Protein AF-A0A5K1JW27-F1 (afdb_monomer_lite)

Structure (mmCIF, N/CA/C/O backbone):
data_AF-A0A5K1JW27-F1
#
_entry.id   AF-A0A5K1JW27-F1
#
loop_
_atom_site.group_PDB
_atom_site.id
_atom_site.type_symbol
_atom_site.label_atom_id
_atom_site.label_alt_id
_atom_site.label_comp_id
_atom_site.label_asym_id
_atom_site.label_entity_id
_atom_site.label_seq_id
_atom_site.pdbx_PDB_ins_code
_atom_site.Cartn_x
_atom_site.Cartn_y
_atom_site.Cartn_z
_atom_site.occupancy
_atom_site.B_iso_or_equiv
_atom_site.auth_seq_id
_atom_site.auth_comp_id
_atom_site.auth_asym_id
_atom_site.auth_atom_id
_atom_site.pdbx_PDB_model_num
ATOM 1 N N . MET A 1 1 ? 39.610 43.752 53.805 1.00 40.59 1 MET A N 1
ATOM 2 C CA . MET A 1 1 ? 38.215 43.383 53.485 1.00 40.59 1 MET A CA 1
ATOM 3 C C . MET A 1 1 ? 38.135 43.158 51.979 1.00 40.59 1 MET A C 1
ATOM 5 O O . MET A 1 1 ? 38.134 44.132 51.241 1.00 40.59 1 MET A O 1
ATOM 9 N N . GLN A 1 2 ? 38.205 41.907 51.513 1.00 40.25 2 GLN A N 1
ATOM 10 C CA . GLN A 1 2 ? 38.075 41.571 50.088 1.00 40.25 2 GLN A CA 1
ATOM 11 C C . GLN A 1 2 ? 36.759 40.822 49.860 1.00 40.25 2 GLN A C 1
ATOM 13 O O . GLN A 1 2 ? 36.481 39.833 50.532 1.00 40.25 2 GLN A O 1
ATOM 18 N N . PHE A 1 3 ? 35.945 41.346 48.942 1.00 43.31 3 PHE A N 1
ATOM 19 C CA . PHE A 1 3 ? 34.655 40.792 48.546 1.00 43.31 3 PHE A CA 1
ATOM 20 C C . PHE A 1 3 ? 34.856 39.618 47.580 1.00 43.31 3 PHE A C 1
ATOM 22 O O . PHE A 1 3 ? 35.353 39.793 46.468 1.00 43.31 3 PHE A O 1
ATOM 29 N N . SER A 1 4 ? 34.447 38.429 48.023 1.00 42.16 4 SER A N 1
ATOM 30 C CA . SER A 1 4 ? 34.409 37.197 47.235 1.00 42.16 4 SER A CA 1
ATOM 31 C C . SER A 1 4 ? 33.214 37.223 46.274 1.00 42.16 4 SER A C 1
ATOM 33 O O . SER A 1 4 ? 32.068 37.343 46.709 1.00 42.16 4 SER A O 1
ATOM 35 N N . LYS A 1 5 ? 33.475 37.134 44.965 1.00 50.31 5 LYS A N 1
ATOM 36 C CA . LYS A 1 5 ? 32.454 36.942 43.925 1.00 50.31 5 LYS A CA 1
ATOM 37 C C . LYS A 1 5 ? 32.298 35.443 43.665 1.00 50.31 5 LYS A C 1
ATOM 39 O O . LYS A 1 5 ? 33.171 34.827 43.062 1.00 50.31 5 LYS A O 1
ATOM 44 N N . LEU A 1 6 ? 31.181 34.875 44.115 1.00 48.88 6 LEU A N 1
ATOM 45 C CA . LEU A 1 6 ? 30.728 33.534 43.746 1.00 48.88 6 LEU A CA 1
ATOM 46 C C . LEU A 1 6 ? 30.218 33.544 42.298 1.00 48.88 6 LEU A C 1
ATOM 48 O O . LEU A 1 6 ? 29.236 34.216 41.990 1.00 48.88 6 LEU A O 1
ATOM 52 N N . PHE A 1 7 ? 30.875 32.786 41.421 1.00 50.09 7 PHE A N 1
ATOM 53 C CA . PHE A 1 7 ? 30.327 32.379 40.129 1.00 50.09 7 PHE A CA 1
ATOM 54 C C . PHE A 1 7 ? 29.594 31.047 40.313 1.00 50.09 7 PHE A C 1
ATOM 56 O O . PHE A 1 7 ? 30.214 30.019 40.580 1.00 50.09 7 PHE A O 1
ATOM 63 N N . THR A 1 8 ? 28.271 31.063 40.179 1.00 51.41 8 THR A N 1
ATOM 64 C CA . THR A 1 8 ? 27.443 29.854 40.131 1.00 51.41 8 THR A CA 1
ATOM 65 C C . THR A 1 8 ? 27.458 29.301 38.707 1.00 51.41 8 THR A C 1
ATOM 67 O O . THR A 1 8 ? 26.934 29.930 37.790 1.00 51.41 8 THR A O 1
ATOM 70 N N . ALA A 1 9 ? 28.064 28.129 38.512 1.00 49.12 9 ALA A N 1
ATOM 71 C CA . ALA A 1 9 ? 27.982 27.378 37.264 1.00 49.12 9 ALA A CA 1
ATOM 72 C C . ALA A 1 9 ? 26.666 26.582 37.221 1.00 49.12 9 ALA A C 1
ATOM 74 O O . ALA A 1 9 ? 26.393 25.774 38.108 1.00 49.12 9 ALA A O 1
ATOM 75 N N . ILE A 1 10 ? 25.852 26.815 36.190 1.00 47.53 10 ILE A N 1
ATOM 76 C CA . ILE A 1 10 ? 24.658 26.019 35.887 1.00 47.53 10 ILE A CA 1
ATOM 77 C C . ILE A 1 10 ? 25.120 24.783 35.110 1.00 47.53 10 ILE A C 1
ATOM 79 O O . ILE A 1 10 ? 25.584 24.896 33.977 1.00 47.53 10 ILE A O 1
ATOM 83 N N . VAL A 1 11 ? 25.005 23.603 35.718 1.00 50.94 11 VAL A N 1
ATOM 84 C CA . VAL A 1 11 ? 25.184 22.322 35.024 1.00 50.94 11 VAL A CA 1
ATOM 85 C C . VAL A 1 11 ? 23.898 22.023 34.255 1.00 50.94 11 VAL A C 1
ATOM 87 O O . VAL A 1 11 ? 22.849 21.797 34.854 1.00 50.94 11 VAL A O 1
ATOM 90 N N . ALA A 1 12 ? 23.970 22.041 32.924 1.00 51.00 12 ALA A N 1
ATOM 91 C CA . ALA A 1 12 ? 22.894 21.570 32.063 1.00 51.00 12 ALA A CA 1
ATOM 92 C C . ALA A 1 12 ? 22.864 20.033 32.088 1.00 51.00 12 ALA A C 1
ATOM 94 O O . ALA A 1 12 ? 23.798 19.381 31.625 1.00 51.00 12 ALA A O 1
ATOM 95 N N . ALA A 1 13 ? 21.797 19.453 32.639 1.00 48.56 13 ALA A N 1
ATOM 96 C CA . ALA A 1 13 ? 21.526 18.025 32.540 1.00 48.56 13 ALA A CA 1
ATOM 97 C C . ALA A 1 13 ? 20.884 17.728 31.176 1.00 48.56 13 ALA A C 1
ATOM 99 O O . ALA A 1 13 ? 19.729 18.072 30.929 1.00 48.56 13 ALA A O 1
ATOM 100 N N . SER A 1 14 ? 21.637 17.105 30.275 1.00 54.88 14 SER A N 1
ATOM 101 C CA . SER A 1 14 ? 21.120 16.525 29.038 1.00 54.88 14 SER A CA 1
ATOM 102 C C . SER A 1 14 ? 20.433 15.195 29.354 1.00 54.88 14 SER A C 1
ATOM 104 O O . SER A 1 14 ? 21.081 14.206 29.685 1.00 54.88 14 SER A O 1
ATOM 106 N N . ALA A 1 15 ? 19.103 15.168 29.259 1.00 50.69 15 ALA A N 1
ATOM 107 C CA . ALA A 1 15 ? 18.330 13.935 29.323 1.00 50.69 15 ALA A CA 1
ATOM 108 C C . ALA A 1 15 ? 18.397 13.219 27.965 1.00 50.69 15 ALA A C 1
ATOM 110 O O . ALA A 1 15 ? 17.754 13.624 26.996 1.00 50.69 15 ALA A O 1
ATOM 111 N N . THR A 1 16 ? 19.187 12.153 27.885 1.00 52.38 16 THR A N 1
ATOM 112 C CA . THR A 1 16 ? 19.141 11.184 26.788 1.00 52.38 16 THR A CA 1
ATOM 113 C C . THR A 1 16 ? 17.876 10.340 26.937 1.00 52.38 16 THR A C 1
ATOM 115 O O . THR A 1 16 ? 17.791 9.478 27.808 1.00 52.38 16 THR A O 1
ATOM 118 N N . PHE A 1 17 ? 16.879 10.570 26.083 1.00 48.66 17 PHE A N 1
ATOM 119 C CA . PHE A 1 17 ? 15.766 9.637 25.924 1.00 48.66 17 PHE A CA 1
ATOM 120 C C . PHE A 1 17 ? 16.238 8.455 25.073 1.00 48.66 17 PHE A C 1
ATOM 122 O O . PHE A 1 17 ? 16.333 8.550 23.851 1.00 48.66 17 PHE A O 1
ATOM 129 N N . ALA A 1 18 ? 16.551 7.336 25.725 1.00 45.31 18 ALA A N 1
ATOM 130 C CA . ALA A 1 18 ? 16.657 6.052 25.050 1.00 45.31 18 ALA A CA 1
ATOM 131 C C . ALA A 1 18 ? 15.244 5.620 24.628 1.00 45.31 18 ALA A C 1
ATOM 133 O O . ALA A 1 18 ? 14.409 5.296 25.472 1.00 45.31 18 ALA A O 1
ATOM 134 N N . MET A 1 19 ? 14.954 5.646 23.326 1.00 47.41 19 MET A N 1
ATOM 135 C CA . MET A 1 19 ? 13.762 4.989 22.797 1.00 47.41 19 MET A CA 1
ATOM 136 C C . MET A 1 19 ? 14.001 3.480 22.841 1.00 47.41 19 MET A C 1
ATOM 138 O O . MET A 1 19 ? 14.781 2.946 22.056 1.00 47.41 19 MET A O 1
ATOM 142 N N . ALA A 1 20 ? 13.355 2.799 23.785 1.00 44.56 20 ALA A N 1
ATOM 143 C CA . ALA A 1 20 ? 13.246 1.350 23.754 1.00 44.56 20 ALA A CA 1
ATOM 144 C C . ALA A 1 20 ? 12.399 0.963 22.533 1.00 44.56 20 ALA A C 1
ATOM 146 O O . ALA A 1 20 ? 11.227 1.334 22.439 1.00 44.56 20 ALA A O 1
ATOM 147 N N . ALA A 1 21 ? 13.004 0.250 21.584 1.00 50.50 21 ALA A N 1
ATOM 148 C CA . ALA A 1 21 ? 12.264 -0.436 20.537 1.00 50.50 21 ALA A CA 1
ATOM 149 C C . ALA A 1 21 ? 11.302 -1.445 21.197 1.00 50.50 21 ALA A C 1
ATOM 151 O O . ALA A 1 21 ? 11.714 -2.130 22.137 1.00 50.50 21 ALA A O 1
ATOM 152 N N . PRO A 1 22 ? 10.033 -1.542 20.762 1.00 47.22 22 PRO A N 1
ATOM 153 C CA . PRO A 1 22 ? 9.144 -2.581 21.261 1.00 47.22 22 PRO A CA 1
ATOM 154 C C . PRO A 1 22 ? 9.718 -3.952 20.890 1.00 47.22 22 PRO A C 1
ATOM 156 O O . PRO A 1 22 ? 10.029 -4.209 19.728 1.00 47.22 22 PRO A O 1
ATOM 159 N N 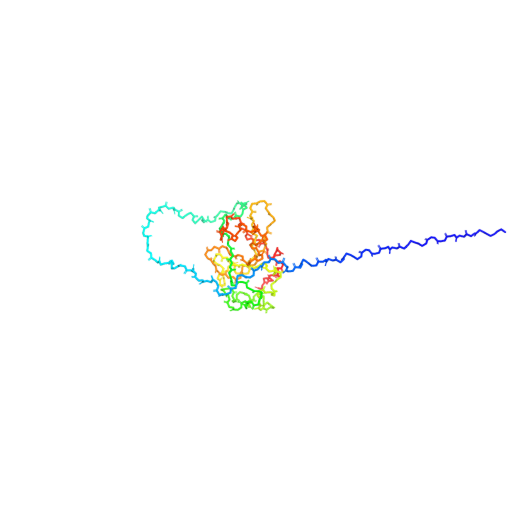. THR A 1 23 ? 9.886 -4.804 21.898 1.00 42.72 23 THR A N 1
ATOM 160 C CA . THR A 1 23 ? 10.353 -6.182 21.759 1.00 42.72 23 THR A CA 1
ATOM 161 C C . THR A 1 23 ? 9.333 -7.022 20.987 1.00 42.72 23 THR A C 1
ATOM 163 O O . THR A 1 23 ? 8.121 -6.867 21.146 1.00 42.72 23 THR A O 1
ATOM 166 N N . GLU A 1 24 ? 9.840 -7.900 20.121 1.00 51.00 24 GLU A N 1
ATOM 167 C CA . GLU A 1 24 ? 9.098 -8.793 19.221 1.00 51.00 24 GLU A CA 1
ATOM 168 C C . GLU A 1 24 ? 8.446 -9.994 19.935 1.00 51.00 24 GLU A C 1
ATOM 170 O O . GLU A 1 24 ? 8.465 -11.112 19.426 1.00 51.00 24 GLU A O 1
ATOM 175 N N . ASP A 1 25 ? 7.834 -9.798 21.100 1.00 42.91 25 ASP A N 1
ATOM 176 C CA . ASP A 1 25 ? 7.253 -10.905 21.862 1.00 42.91 25 ASP A CA 1
ATOM 177 C C . ASP A 1 25 ? 5.723 -10.894 21.759 1.00 42.91 25 ASP A C 1
ATOM 179 O O . ASP A 1 25 ? 5.045 -10.062 22.363 1.00 42.91 25 ASP A O 1
ATOM 183 N N . GLY A 1 26 ? 5.158 -11.845 21.001 1.00 38.06 26 GLY A N 1
ATOM 184 C CA . GLY A 1 26 ? 3.760 -12.251 21.204 1.00 38.06 26 GLY A CA 1
ATOM 185 C C . GLY A 1 26 ? 2.859 -12.433 19.982 1.00 38.06 26 GLY A C 1
ATOM 186 O O . GLY A 1 26 ? 1.639 -12.410 20.140 1.00 38.06 26 GLY A O 1
ATOM 187 N N . TYR A 1 27 ? 3.392 -12.647 18.779 1.00 42.16 27 TYR A N 1
ATOM 188 C CA . TYR A 1 27 ? 2.593 -13.250 17.706 1.00 42.16 27 TYR A CA 1
ATOM 189 C C . TYR A 1 27 ? 3.183 -14.599 17.328 1.00 42.16 27 TYR A C 1
ATOM 191 O O . TYR A 1 27 ? 3.991 -14.681 16.404 1.00 42.16 27 TYR A O 1
ATOM 199 N N . ASP A 1 28 ? 2.734 -15.641 18.032 1.00 41.28 28 ASP A N 1
ATOM 200 C CA . ASP A 1 28 ? 2.998 -17.028 17.665 1.00 41.28 28 ASP A CA 1
ATOM 201 C C . ASP A 1 28 ? 2.739 -17.234 16.170 1.00 41.28 28 ASP A C 1
ATOM 203 O O . ASP A 1 28 ? 1.693 -16.877 15.609 1.00 41.28 28 ASP A O 1
ATOM 207 N N . GLN A 1 29 ? 3.762 -17.765 15.515 1.00 49.97 29 GLN A N 1
ATOM 208 C CA . GLN A 1 29 ? 3.726 -18.185 14.129 1.00 49.97 29 GLN A CA 1
ATOM 209 C C . GLN A 1 29 ? 2.769 -19.381 14.038 1.00 49.97 29 GLN A C 1
ATOM 211 O O . GLN A 1 29 ? 2.994 -20.368 14.736 1.00 49.97 29 GLN A O 1
ATOM 216 N N . PRO A 1 30 ? 1.733 -19.381 13.180 1.00 38.72 30 PRO A N 1
ATOM 217 C CA . PRO A 1 30 ? 1.130 -20.648 12.809 1.00 38.72 30 PRO A CA 1
ATOM 218 C C . PRO A 1 30 ? 2.194 -21.448 12.054 1.00 38.72 30 PRO A C 1
ATOM 220 O O . PRO A 1 30 ? 2.656 -21.058 10.977 1.00 38.72 30 PRO A O 1
ATOM 223 N N . ASN A 1 31 ? 2.630 -22.534 12.686 1.00 37.19 31 ASN A N 1
ATOM 224 C CA . ASN A 1 31 ? 3.572 -23.483 12.130 1.00 37.19 31 ASN A CA 1
ATOM 225 C C . ASN A 1 31 ? 3.016 -24.017 10.802 1.00 37.19 31 ASN A C 1
ATOM 227 O O . ASN A 1 31 ? 1.821 -24.294 10.669 1.00 37.19 31 ASN A O 1
ATOM 231 N N . LYS A 1 32 ? 3.891 -24.169 9.806 1.00 46.09 32 LYS A N 1
ATOM 232 C CA . LYS A 1 32 ? 3.558 -24.541 8.419 1.00 46.09 32 LYS A CA 1
ATOM 233 C C . LYS A 1 32 ? 2.969 -25.960 8.282 1.00 46.09 32 LYS A C 1
ATOM 235 O O . LYS A 1 32 ? 2.716 -26.402 7.167 1.00 46.09 32 LYS A O 1
ATOM 240 N N . SER A 1 33 ? 2.756 -26.666 9.392 1.00 42.72 33 SER A N 1
ATOM 241 C CA . SER A 1 33 ? 2.274 -28.046 9.470 1.00 42.72 33 SER A CA 1
ATOM 242 C C . SER A 1 33 ? 0.815 -28.204 9.919 1.00 42.72 33 SER A C 1
ATOM 244 O O . SER A 1 33 ? 0.300 -29.312 9.824 1.00 42.72 33 SER A O 1
ATOM 246 N N . ASP A 1 34 ? 0.118 -27.136 10.329 1.00 45.16 34 ASP A N 1
ATOM 247 C CA . ASP A 1 34 ? -1.269 -27.235 10.830 1.00 45.16 34 ASP A CA 1
ATOM 248 C C . ASP A 1 34 ? -2.351 -26.843 9.807 1.00 45.16 34 ASP A C 1
ATOM 250 O O . ASP A 1 34 ? -3.528 -26.701 10.144 1.00 45.16 34 ASP A O 1
ATOM 254 N N . CYS A 1 35 ? -2.014 -26.775 8.514 1.00 50.34 35 CYS A N 1
ATOM 255 C CA . CYS A 1 35 ? -3.017 -26.811 7.438 1.00 50.34 35 CYS A CA 1
ATOM 256 C C . CYS A 1 35 ? -3.547 -28.245 7.232 1.00 50.34 35 CYS A C 1
ATOM 258 O O . CYS A 1 35 ? -3.561 -28.771 6.125 1.00 50.34 35 CYS A O 1
ATOM 260 N N . GLY A 1 36 ? -3.983 -28.892 8.316 1.00 36.50 36 GLY A N 1
ATOM 261 C CA . GLY A 1 36 ? -4.604 -30.217 8.301 1.00 36.50 36 GLY A CA 1
ATOM 262 C C . GLY A 1 36 ? -6.096 -30.201 7.957 1.00 36.50 36 GLY A C 1
ATOM 263 O O . GLY A 1 36 ? -6.700 -31.267 7.904 1.00 36.50 36 GLY A O 1
ATOM 264 N N . LYS A 1 37 ? -6.703 -29.022 7.743 1.00 41.06 37 LYS A N 1
ATOM 265 C CA . LYS A 1 37 ? -8.100 -28.849 7.297 1.00 41.06 37 LYS A CA 1
ATOM 266 C C . LYS A 1 37 ? -8.309 -27.537 6.523 1.00 41.06 37 LYS A C 1
ATOM 268 O O . LYS A 1 37 ? -9.180 -26.742 6.866 1.00 41.06 37 LYS A O 1
ATOM 273 N N . CYS A 1 38 ? -7.544 -27.296 5.460 1.00 39.62 38 CYS A N 1
ATOM 274 C CA . CYS A 1 38 ? -8.046 -26.432 4.388 1.00 39.62 38 CYS A CA 1
ATOM 275 C C . CYS A 1 38 ? -9.012 -27.287 3.566 1.00 39.62 38 CYS A C 1
ATOM 277 O O . CYS A 1 38 ? -8.601 -27.969 2.635 1.00 39.62 38 CYS A O 1
ATOM 279 N N . GLY A 1 39 ? -10.271 -27.348 4.007 1.00 36.31 39 GLY A N 1
ATOM 280 C CA . GLY A 1 39 ? -11.323 -28.015 3.252 1.00 36.31 39 GLY A CA 1
ATOM 281 C C . GLY A 1 39 ? -11.442 -27.395 1.864 1.00 36.31 39 GLY A C 1
ATOM 282 O O . GLY A 1 39 ? -11.418 -26.170 1.728 1.00 36.31 39 GLY A O 1
ATOM 283 N N . ASP A 1 40 ? -11.548 -28.268 0.867 1.00 43.69 40 ASP A N 1
ATOM 284 C CA . ASP A 1 40 ? -11.976 -27.975 -0.493 1.00 43.69 40 ASP A CA 1
ATOM 285 C C . ASP A 1 40 ? -13.067 -26.896 -0.524 1.00 43.69 40 ASP A C 1
ATOM 287 O O . ASP A 1 40 ? -14.195 -27.130 -0.091 1.00 43.69 40 ASP A O 1
ATOM 291 N N . TYR A 1 41 ? -12.771 -25.737 -1.111 1.00 43.09 41 TYR A N 1
ATOM 292 C CA . TYR A 1 41 ? -13.814 -24.909 -1.715 1.00 43.09 41 TYR A CA 1
ATOM 293 C C . TYR A 1 41 ? -13.813 -25.180 -3.214 1.00 43.09 41 TYR A C 1
ATOM 295 O O . TYR A 1 41 ? -13.274 -24.426 -4.023 1.00 43.09 41 TYR A O 1
ATOM 303 N N . GLY A 1 42 ? -14.403 -26.328 -3.549 1.00 34.50 42 GLY A N 1
ATOM 304 C CA . GLY A 1 42 ? -14.787 -26.679 -4.902 1.00 34.50 42 GLY A CA 1
ATOM 305 C C . GLY A 1 42 ? -15.876 -25.749 -5.435 1.00 34.50 42 GLY A C 1
ATOM 306 O O . GLY A 1 42 ? -16.794 -25.335 -4.727 1.00 34.50 42 GLY A O 1
ATOM 307 N N . HIS A 1 43 ? -15.762 -25.450 -6.725 1.00 45.78 43 HIS A N 1
ATOM 308 C CA . HIS A 1 43 ? -16.846 -24.991 -7.581 1.00 45.78 43 HIS A CA 1
ATOM 309 C C . HIS A 1 43 ? -18.111 -25.843 -7.391 1.00 45.78 43 HIS A C 1
ATOM 311 O O . HIS A 1 43 ? -18.054 -27.041 -7.645 1.00 45.78 43 HIS A O 1
ATOM 317 N N . ASN A 1 44 ? -19.242 -25.238 -7.015 1.00 42.69 44 ASN A N 1
ATOM 318 C CA . ASN A 1 44 ? -20.490 -25.173 -7.798 1.00 42.69 44 ASN A CA 1
ATOM 319 C C . ASN A 1 44 ? -21.597 -24.546 -6.936 1.00 42.69 44 ASN A C 1
ATOM 321 O O . ASN A 1 44 ? -21.809 -24.963 -5.802 1.00 42.69 44 ASN A O 1
ATOM 325 N N . GLY A 1 45 ? -22.322 -23.571 -7.476 1.00 33.03 45 GLY A N 1
ATOM 326 C CA . GLY A 1 45 ? -23.408 -22.909 -6.757 1.00 33.03 45 GLY A CA 1
ATOM 327 C C . GLY A 1 45 ? -23.916 -21.701 -7.521 1.00 33.03 45 GLY A C 1
ATOM 328 O O . GLY A 1 45 ? -23.498 -20.573 -7.283 1.00 33.03 45 GLY A O 1
ATOM 329 N N . THR A 1 46 ? -24.777 -21.965 -8.496 1.00 47.75 46 THR A N 1
ATOM 330 C CA . THR A 1 46 ? -25.638 -20.975 -9.136 1.00 47.75 46 THR A CA 1
ATOM 331 C C . THR A 1 46 ? -26.577 -20.376 -8.094 1.00 47.75 46 THR A C 1
ATOM 333 O O . THR A 1 46 ? -27.570 -21.010 -7.758 1.00 47.75 46 THR A O 1
ATOM 336 N N . ASP A 1 47 ? -26.299 -19.157 -7.639 1.00 39.34 47 ASP A N 1
ATOM 337 C CA . ASP A 1 47 ? -27.288 -18.327 -6.956 1.00 39.34 47 ASP A CA 1
ATOM 338 C C . ASP A 1 47 ? -27.442 -16.995 -7.691 1.00 39.34 47 ASP A C 1
ATOM 340 O O . ASP A 1 47 ? -26.561 -16.131 -7.719 1.00 39.34 47 ASP A O 1
ATOM 344 N N . HIS A 1 48 ? -28.608 -16.854 -8.320 1.00 46.94 48 HIS A N 1
ATOM 345 C CA . HIS A 1 48 ? -29.136 -15.605 -8.840 1.00 46.94 48 HIS A CA 1
ATOM 346 C C . HIS A 1 48 ? -29.442 -14.656 -7.675 1.00 46.94 48 HIS A C 1
ATOM 348 O O . HIS A 1 48 ? -30.551 -14.622 -7.150 1.00 46.94 48 HIS A O 1
ATOM 354 N N . GLY A 1 49 ? -28.449 -13.859 -7.290 1.00 33.56 49 GLY A N 1
ATOM 355 C CA . GLY A 1 49 ? -28.615 -12.686 -6.439 1.00 33.56 49 GLY A CA 1
ATOM 356 C C . GLY A 1 49 ? -28.203 -11.438 -7.205 1.00 33.56 49 GLY A C 1
ATOM 357 O O . GLY A 1 49 ? -27.017 -11.135 -7.311 1.00 33.56 49 GLY A O 1
ATOM 358 N N . HIS A 1 50 ? -29.172 -10.709 -7.757 1.00 44.72 50 HIS A N 1
ATOM 359 C CA . HIS A 1 50 ? -28.940 -9.365 -8.275 1.00 44.72 50 HIS A CA 1
ATOM 360 C C . HIS A 1 50 ? -28.429 -8.463 -7.146 1.00 44.72 50 HIS A C 1
ATOM 362 O O . HIS A 1 50 ? -29.194 -8.048 -6.281 1.00 44.72 50 HIS A O 1
ATOM 368 N N . ASN A 1 51 ? -27.144 -8.122 -7.179 1.00 40.84 51 ASN A N 1
ATOM 369 C CA . ASN A 1 51 ? -26.647 -6.908 -6.552 1.00 40.84 51 ASN A CA 1
ATOM 370 C C . ASN A 1 51 ? -25.850 -6.160 -7.614 1.00 40.84 51 ASN A C 1
ATOM 372 O O . ASN A 1 51 ? -24.747 -6.562 -7.985 1.00 40.84 51 ASN A O 1
ATOM 376 N N . GLY A 1 52 ? -26.499 -5.139 -8.176 1.00 35.72 52 GLY A N 1
ATOM 377 C CA . GLY A 1 52 ? -25.950 -4.289 -9.219 1.00 35.72 52 GLY A CA 1
ATOM 378 C C . GLY A 1 52 ? -24.600 -3.740 -8.784 1.00 35.72 52 GLY A C 1
ATOM 379 O O . GLY A 1 52 ? -24.481 -3.100 -7.741 1.00 35.72 52 GLY A O 1
ATOM 380 N N . GLY A 1 53 ? -23.581 -4.040 -9.586 1.00 37.06 53 GLY A N 1
ATOM 381 C CA . GLY A 1 53 ? -22.270 -3.438 -9.465 1.00 37.06 53 GLY A CA 1
ATOM 382 C C . GLY A 1 53 ? -22.383 -1.959 -9.781 1.00 37.06 53 GLY A C 1
ATOM 383 O O . GLY A 1 53 ? -22.500 -1.579 -10.942 1.00 37.06 53 GLY A O 1
ATOM 384 N N . ASP A 1 54 ? -22.327 -1.137 -8.743 1.00 36.41 54 ASP A N 1
ATOM 385 C CA . ASP A 1 54 ? -22.116 0.293 -8.892 1.00 36.41 54 ASP A CA 1
ATOM 386 C C . ASP A 1 54 ? -20.600 0.536 -8.936 1.00 36.41 54 ASP A C 1
ATOM 388 O O . ASP A 1 54 ? -19.959 0.950 -7.967 1.00 36.41 54 ASP A O 1
ATOM 392 N N . TYR A 1 55 ? -19.983 0.175 -10.065 1.00 51.78 55 TYR A N 1
ATOM 393 C CA . TYR A 1 55 ? -18.634 0.630 -10.400 1.00 51.78 55 TYR A CA 1
ATOM 394 C C . TYR A 1 55 ? -18.745 2.094 -10.834 1.00 51.78 55 TYR A C 1
ATOM 396 O O . TYR A 1 55 ? -18.745 2.414 -12.021 1.00 51.78 55 TYR A O 1
ATOM 404 N N . GLY A 1 56 ? -18.913 2.978 -9.849 1.00 36.06 56 GLY A N 1
ATOM 405 C CA . GLY A 1 56 ? -19.058 4.412 -10.057 1.00 36.06 56 GLY A CA 1
ATOM 406 C C . GLY A 1 56 ? -17.858 4.998 -10.803 1.00 36.06 56 GLY A C 1
ATOM 407 O O . GLY A 1 56 ? -16.746 5.062 -10.275 1.00 36.06 56 GLY A O 1
ATOM 408 N N . HIS A 1 57 ? -18.111 5.437 -12.036 1.00 39.38 57 HIS A N 1
ATOM 409 C CA . HIS A 1 57 ? -17.247 6.338 -12.788 1.00 39.38 57 HIS A CA 1
ATOM 410 C C . HIS A 1 57 ? -17.135 7.695 -12.071 1.00 39.38 57 HIS A C 1
ATOM 412 O O . HIS A 1 57 ? -18.082 8.173 -11.452 1.00 39.38 57 HIS A O 1
ATOM 418 N N . GLY A 1 58 ? -15.938 8.284 -12.137 1.00 46.72 58 GLY A N 1
ATOM 419 C CA . GLY A 1 58 ? -15.506 9.416 -11.321 1.00 46.72 58 GLY A CA 1
ATOM 420 C C . GLY A 1 58 ? -16.316 10.706 -11.475 1.00 46.72 58 GLY A C 1
ATOM 421 O O . GLY A 1 58 ? -16.621 11.144 -12.581 1.00 46.72 58 GLY A O 1
ATOM 422 N N . GLY A 1 59 ? -16.562 11.338 -10.326 1.00 34.12 59 GLY A N 1
ATOM 423 C CA . GLY A 1 59 ? -16.917 12.745 -10.173 1.00 34.12 59 GLY A CA 1
ATOM 424 C C . GLY A 1 59 ? -15.875 13.422 -9.283 1.00 34.12 59 GLY A C 1
ATOM 425 O O . GLY A 1 59 ? -15.593 12.967 -8.171 1.00 34.12 59 GLY A O 1
ATOM 426 N N . SER A 1 60 ? -15.229 14.446 -9.833 1.00 46.94 60 SER A N 1
ATOM 427 C CA . SER A 1 60 ? -14.225 15.283 -9.183 1.00 46.94 60 SER A CA 1
ATOM 428 C C . SER A 1 60 ? -14.900 16.291 -8.254 1.00 46.94 60 SER A C 1
ATOM 430 O O . SER A 1 60 ? -15.071 17.452 -8.611 1.00 46.94 60 SER A O 1
ATOM 432 N N . ASP A 1 61 ? -15.269 15.859 -7.053 1.00 42.88 61 ASP A N 1
ATOM 433 C CA . ASP A 1 61 ? -15.883 16.741 -6.062 1.00 42.88 61 ASP A CA 1
ATOM 434 C C . ASP A 1 61 ? -15.570 16.269 -4.638 1.00 42.88 61 ASP A C 1
ATOM 436 O O . ASP A 1 61 ? -16.380 15.650 -3.959 1.00 42.88 61 ASP A O 1
ATOM 440 N N . GLY A 1 62 ? -14.342 16.558 -4.184 1.00 40.50 62 GLY A N 1
ATOM 441 C CA . GLY A 1 62 ? -13.991 16.812 -2.775 1.00 40.50 62 GLY A CA 1
ATOM 442 C C . GLY A 1 62 ? -14.368 15.775 -1.703 1.00 40.50 62 GLY A C 1
ATOM 443 O O . GLY A 1 62 ? -14.289 16.091 -0.514 1.00 40.50 62 GLY A O 1
ATOM 444 N N . LYS A 1 63 ? -14.785 14.556 -2.065 1.00 40.66 63 LYS A N 1
ATOM 445 C CA . LYS A 1 63 ? -15.315 13.556 -1.128 1.00 40.66 63 LYS A CA 1
ATOM 446 C C . LYS A 1 63 ? -14.288 12.481 -0.772 1.00 40.66 63 LYS A C 1
ATOM 448 O O . LYS A 1 63 ? -13.899 11.633 -1.564 1.00 40.66 63 LYS A O 1
ATOM 453 N N . TRP A 1 64 ? -13.906 12.535 0.495 1.00 48.12 64 TRP A N 1
ATOM 454 C CA . TRP A 1 64 ? -13.046 11.652 1.274 1.00 48.12 64 TRP A CA 1
ATOM 455 C C . TRP A 1 64 ? -13.229 10.141 1.029 1.00 48.12 64 TRP A C 1
ATOM 457 O O . TRP A 1 64 ? -14.117 9.539 1.628 1.00 48.12 64 TRP A O 1
ATOM 467 N N . GLY A 1 65 ? -12.310 9.539 0.263 1.00 64.00 65 GLY A N 1
ATOM 468 C CA . GLY A 1 65 ? -11.961 8.108 0.246 1.00 64.00 65 GLY A CA 1
ATOM 469 C C . GLY A 1 65 ? -13.055 7.123 -0.185 1.00 64.00 65 GLY A C 1
ATOM 470 O O . GLY A 1 65 ? -14.142 7.071 0.388 1.00 64.00 65 GLY A O 1
ATOM 471 N N . GLN A 1 66 ? -12.746 6.254 -1.148 1.00 85.00 66 GLN A N 1
ATOM 472 C CA . GLN A 1 66 ? -13.669 5.196 -1.572 1.00 85.00 66 GLN A CA 1
ATOM 473 C C . GLN A 1 66 ? -13.825 4.151 -0.460 1.00 85.00 66 GLN A C 1
ATOM 475 O O . GLN A 1 66 ? -12.833 3.717 0.132 1.00 85.00 66 GLN A O 1
ATOM 480 N N . LYS A 1 67 ? -15.063 3.731 -0.165 1.00 94.75 67 LYS A N 1
ATOM 481 C CA . LYS A 1 67 ? -15.318 2.623 0.767 1.00 94.75 67 LYS A CA 1
ATOM 482 C C . LYS A 1 67 ? -14.906 1.312 0.095 1.00 94.75 67 LYS A C 1
ATOM 484 O O . LYS A 1 67 ? -15.469 0.941 -0.928 1.00 94.75 67 LYS A O 1
ATOM 489 N N . VAL A 1 68 ? -13.937 0.615 0.675 1.00 96.81 68 VAL A N 1
ATOM 490 C CA . VAL A 1 68 ? -13.305 -0.584 0.109 1.00 96.81 68 VAL A CA 1
ATOM 491 C C . VAL A 1 68 ? -13.239 -1.713 1.133 1.00 96.81 68 VAL A C 1
ATOM 493 O O . VAL A 1 68 ? -13.456 -1.501 2.330 1.00 96.81 68 VAL A O 1
ATOM 496 N N . ARG A 1 69 ? -12.923 -2.923 0.665 1.00 98.00 69 ARG A N 1
ATOM 497 C CA . ARG A 1 69 ? -12.517 -4.044 1.520 1.00 98.00 69 ARG A CA 1
ATOM 498 C C . ARG A 1 69 ? -10.997 -4.052 1.675 1.00 98.00 69 ARG A C 1
ATOM 500 O O . ARG A 1 69 ? -10.294 -3.857 0.685 1.00 98.00 69 ARG A O 1
ATOM 507 N N . VAL A 1 70 ? -10.525 -4.299 2.895 1.00 98.06 70 VAL A N 1
ATOM 508 C CA . VAL A 1 70 ? -9.098 -4.398 3.238 1.00 98.06 70 VAL A CA 1
ATOM 509 C C . VAL A 1 70 ? -8.854 -5.678 4.029 1.00 98.06 70 VAL A C 1
ATOM 511 O O . VAL A 1 70 ? -9.481 -5.867 5.072 1.00 98.06 70 VAL A O 1
ATOM 514 N N . GLY A 1 71 ? -7.976 -6.551 3.542 1.00 97.44 71 GLY A N 1
ATOM 515 C CA . GLY A 1 71 ? -7.533 -7.769 4.231 1.00 97.44 71 GLY A CA 1
ATOM 516 C C . GLY A 1 71 ? -6.026 -7.775 4.500 1.00 97.44 71 GLY A C 1
ATOM 517 O O . GLY A 1 71 ? -5.383 -6.719 4.493 1.00 97.44 71 GLY A O 1
ATOM 518 N N . HIS A 1 72 ? -5.468 -8.965 4.747 1.00 94.81 72 HIS A N 1
ATOM 519 C CA . HIS A 1 72 ? -4.020 -9.169 4.757 1.00 94.81 72 HIS A CA 1
ATOM 520 C C . HIS A 1 72 ? -3.561 -10.121 3.652 1.00 94.81 72 HIS A C 1
ATOM 522 O O . HIS A 1 72 ? -4.228 -11.111 3.350 1.00 94.81 72 HIS A O 1
ATOM 528 N N . SER A 1 73 ? -2.367 -9.858 3.125 1.00 94.38 73 SER A N 1
ATOM 529 C CA . SER A 1 73 ? -1.638 -10.795 2.269 1.00 94.38 73 SER A CA 1
ATOM 530 C C . SER A 1 73 ? -0.685 -11.654 3.104 1.00 94.38 73 SER A C 1
ATOM 532 O O . SER A 1 73 ? -0.111 -11.197 4.098 1.00 94.38 73 SER A O 1
ATOM 534 N N . LEU A 1 74 ? -0.521 -12.917 2.706 1.00 87.69 74 LEU A N 1
ATOM 535 C CA . LEU A 1 74 ? 0.438 -13.862 3.295 1.00 87.69 74 LEU A CA 1
ATOM 536 C C . LEU A 1 74 ? 1.807 -13.833 2.595 1.00 87.69 74 LEU A C 1
ATOM 538 O O . LEU A 1 74 ? 2.738 -14.484 3.065 1.00 87.69 74 LEU A O 1
ATOM 542 N N . ASN A 1 75 ? 1.932 -13.089 1.492 1.00 87.38 75 ASN A N 1
ATOM 543 C CA . ASN A 1 75 ? 3.102 -13.121 0.609 1.00 87.38 75 ASN A CA 1
ATOM 544 C C . ASN A 1 75 ? 3.902 -11.809 0.601 1.00 87.38 75 ASN A C 1
ATOM 546 O O . ASN A 1 75 ? 4.816 -11.653 -0.199 1.00 87.38 75 ASN A O 1
ATOM 550 N N . LEU A 1 76 ? 3.590 -10.876 1.503 1.00 92.50 76 LEU A N 1
ATOM 551 C CA . LEU A 1 76 ? 4.292 -9.600 1.625 1.00 92.50 76 LEU A CA 1
ATOM 552 C C . LEU A 1 76 ? 5.295 -9.639 2.785 1.00 92.50 76 LEU A C 1
ATOM 554 O O . LEU A 1 76 ? 5.009 -9.172 3.889 1.00 92.50 76 LEU A O 1
ATOM 558 N N . TRP A 1 77 ? 6.467 -10.219 2.525 1.00 93.75 77 TRP A N 1
ATOM 559 C CA . TRP A 1 77 ? 7.586 -10.303 3.475 1.00 93.75 77 TRP A CA 1
ATOM 560 C C . TRP A 1 77 ? 8.662 -9.257 3.163 1.00 93.75 77 TRP A C 1
ATOM 562 O O . TRP A 1 77 ? 8.868 -8.972 1.983 1.00 93.75 77 TRP A O 1
ATOM 572 N N . PRO A 1 78 ? 9.423 -8.742 4.151 1.00 95.88 78 PRO A N 1
ATOM 573 C CA . PRO A 1 78 ? 10.458 -7.735 3.899 1.00 95.88 78 PRO A CA 1
ATOM 574 C C . PRO A 1 78 ? 11.493 -8.147 2.843 1.00 95.88 78 PRO A C 1
ATOM 576 O O . PRO A 1 78 ? 11.919 -7.325 2.046 1.00 95.88 78 PRO A O 1
ATOM 579 N N . ASN A 1 79 ? 11.853 -9.426 2.777 1.00 96.75 79 ASN A N 1
ATOM 580 C CA . ASN A 1 79 ? 12.809 -9.956 1.803 1.00 96.75 79 ASN A CA 1
ATOM 581 C C . ASN A 1 79 ? 12.191 -10.306 0.436 1.00 96.75 79 ASN A C 1
ATOM 583 O O . ASN A 1 79 ? 12.900 -10.818 -0.429 1.00 96.75 79 ASN A O 1
ATOM 587 N N . THR A 1 80 ? 10.893 -10.068 0.229 1.00 96.56 80 THR A N 1
ATOM 588 C CA . THR A 1 80 ? 10.237 -10.320 -1.062 1.00 96.56 80 THR A CA 1
ATOM 589 C C . THR A 1 80 ? 10.840 -9.388 -2.111 1.00 96.56 80 THR A C 1
ATOM 591 O O . THR A 1 80 ? 10.802 -8.169 -1.908 1.00 96.56 80 THR A O 1
ATOM 594 N N . PRO A 1 81 ? 11.386 -9.909 -3.222 1.00 97.25 81 PRO A N 1
ATOM 595 C CA . PRO A 1 81 ? 11.930 -9.071 -4.282 1.00 97.25 81 PRO A CA 1
ATOM 596 C C . PRO A 1 81 ? 10.836 -8.226 -4.942 1.00 97.25 81 PRO A C 1
ATOM 598 O O . PRO A 1 81 ? 9.804 -8.749 -5.354 1.00 97.25 81 PRO A O 1
ATOM 601 N N . LEU A 1 82 ? 11.074 -6.928 -5.139 1.00 96.56 82 LEU A N 1
ATOM 602 C CA . LEU A 1 82 ? 10.147 -6.071 -5.895 1.00 96.56 82 LEU A CA 1
ATOM 603 C C . LEU A 1 82 ? 10.003 -6.536 -7.352 1.00 96.56 82 LEU A C 1
ATOM 605 O O . LEU A 1 82 ? 8.945 -6.383 -7.957 1.00 96.56 82 LEU A O 1
ATOM 609 N N . GLY A 1 83 ? 11.051 -7.160 -7.895 1.00 96.19 83 GLY A N 1
ATOM 610 C CA . GLY A 1 83 ? 11.062 -7.725 -9.242 1.00 96.19 83 GLY A CA 1
ATOM 611 C C . GLY A 1 83 ? 10.112 -8.909 -9.463 1.00 96.19 83 GLY A C 1
ATOM 612 O O . GLY A 1 83 ? 9.881 -9.261 -10.616 1.00 96.19 83 GLY A O 1
ATOM 613 N N . SER A 1 84 ? 9.563 -9.522 -8.405 1.00 96.19 84 SER A N 1
ATOM 614 C CA . SER A 1 84 ? 8.617 -10.645 -8.524 1.00 96.19 84 SER A CA 1
ATOM 615 C C . SER A 1 84 ? 7.142 -10.241 -8.431 1.00 96.19 84 SER A C 1
ATOM 617 O O . SER A 1 84 ? 6.284 -11.117 -8.484 1.00 96.19 84 SER A O 1
ATOM 619 N N . LEU A 1 85 ? 6.838 -8.952 -8.260 1.00 96.75 85 LEU A N 1
ATOM 620 C CA . LEU A 1 85 ? 5.476 -8.441 -8.061 1.00 96.75 85 LEU A CA 1
ATOM 621 C C . LEU A 1 85 ? 4.923 -7.808 -9.344 1.00 96.75 85 LEU A C 1
ATOM 623 O O . LEU A 1 85 ? 5.686 -7.439 -10.241 1.00 96.75 85 LEU A O 1
ATOM 627 N N . ALA A 1 86 ? 3.605 -7.603 -9.433 1.00 97.62 86 ALA A N 1
ATOM 628 C CA . ALA A 1 86 ? 2.984 -7.021 -10.627 1.00 97.62 86 ALA A CA 1
ATOM 629 C C . ALA A 1 86 ? 3.442 -5.586 -10.944 1.00 97.62 86 ALA A C 1
ATOM 631 O O . ALA A 1 86 ? 3.234 -5.132 -12.068 1.00 97.62 86 ALA A O 1
ATOM 632 N N . CYS A 1 87 ? 4.056 -4.879 -9.986 1.00 97.06 87 CYS A N 1
ATOM 633 C CA . CYS A 1 87 ? 4.619 -3.539 -10.174 1.00 97.06 87 CYS A CA 1
ATOM 634 C C . CYS A 1 87 ? 6.128 -3.519 -10.480 1.00 97.06 87 CYS A C 1
ATOM 636 O O . CYS A 1 87 ? 6.741 -2.444 -10.434 1.00 97.06 87 CYS A O 1
ATOM 638 N N . ALA A 1 88 ? 6.741 -4.671 -10.767 1.00 96.56 88 ALA A N 1
ATOM 639 C CA . ALA A 1 88 ? 8.183 -4.816 -10.949 1.00 96.56 88 ALA A CA 1
ATOM 640 C C . ALA A 1 88 ? 8.790 -3.782 -11.912 1.00 96.56 88 ALA A C 1
ATOM 642 O O . ALA A 1 88 ? 9.766 -3.110 -11.570 1.00 96.56 88 ALA A O 1
ATOM 643 N N . ASN A 1 89 ? 8.212 -3.595 -13.104 1.00 95.00 89 ASN A N 1
ATOM 644 C CA . ASN A 1 89 ? 8.763 -2.647 -14.076 1.00 95.00 89 ASN A CA 1
ATOM 645 C C . ASN A 1 89 ? 8.639 -1.196 -13.605 1.00 95.00 89 ASN A C 1
ATOM 647 O O . ASN A 1 89 ? 9.503 -0.372 -13.920 1.00 95.00 89 ASN A O 1
ATOM 651 N N . THR A 1 90 ? 7.576 -0.868 -12.871 1.00 93.94 90 THR A N 1
ATOM 652 C CA . THR A 1 90 ? 7.407 0.470 -12.290 1.00 93.94 90 THR A CA 1
ATOM 653 C C . THR A 1 90 ? 8.498 0.765 -11.264 1.00 93.94 90 THR A C 1
ATOM 655 O O . THR A 1 90 ? 9.134 1.818 -11.354 1.00 93.94 90 THR A O 1
ATOM 658 N N . PHE A 1 91 ? 8.760 -0.167 -10.343 1.00 93.94 91 PHE A N 1
ATOM 659 C CA . PHE A 1 91 ? 9.812 -0.010 -9.334 1.00 93.94 91 PHE A CA 1
ATOM 660 C C . PHE A 1 91 ? 11.204 0.032 -9.960 1.00 93.94 91 PHE A C 1
ATOM 662 O O . PHE A 1 91 ? 11.942 0.976 -9.697 1.00 93.94 91 PHE A O 1
ATOM 669 N N . ASN A 1 92 ? 11.514 -0.882 -10.882 1.00 93.81 92 ASN A N 1
ATOM 670 C CA . ASN A 1 92 ? 12.809 -0.906 -11.570 1.00 93.81 92 ASN A CA 1
ATOM 671 C C . ASN A 1 92 ? 13.129 0.413 -12.294 1.00 93.81 92 ASN A C 1
ATOM 673 O O . ASN A 1 92 ? 14.292 0.786 -12.411 1.00 93.81 92 ASN A O 1
ATOM 677 N N . LYS A 1 93 ? 12.109 1.123 -12.798 1.00 92.38 93 LYS A N 1
ATOM 678 C CA . LYS A 1 93 ? 12.293 2.395 -13.515 1.00 92.38 93 LYS A CA 1
ATOM 679 C C . LYS A 1 93 ? 12.289 3.618 -12.605 1.00 92.38 93 LYS A C 1
ATOM 681 O O . LYS A 1 93 ? 13.115 4.505 -12.794 1.00 92.38 93 LYS A O 1
ATOM 686 N N . LYS A 1 94 ? 11.327 3.713 -11.683 1.00 89.69 94 LYS A N 1
ATOM 687 C CA . LYS A 1 94 ? 11.127 4.915 -10.853 1.00 89.69 94 LYS A CA 1
ATOM 688 C C . LYS A 1 94 ? 11.973 4.908 -9.586 1.00 89.69 94 LYS A C 1
ATOM 690 O O . LYS A 1 94 ? 12.347 5.973 -9.105 1.00 89.69 94 LYS A O 1
ATOM 695 N N . PHE A 1 95 ? 12.247 3.724 -9.051 1.00 90.94 95 PHE A N 1
ATOM 696 C CA . PHE A 1 95 ? 12.896 3.536 -7.762 1.00 90.94 95 PHE A CA 1
ATOM 697 C C . PHE A 1 95 ? 13.952 2.415 -7.831 1.00 90.94 95 PHE A C 1
ATOM 699 O O . PHE A 1 95 ? 13.861 1.442 -7.082 1.00 90.94 95 PHE A O 1
ATOM 706 N N . PRO A 1 96 ? 14.953 2.518 -8.731 1.00 93.31 96 PRO A N 1
ATOM 707 C CA . PRO A 1 96 ? 15.938 1.456 -8.962 1.00 93.31 96 PRO A CA 1
ATOM 708 C C . PRO A 1 96 ? 16.787 1.113 -7.728 1.00 93.31 96 PRO A C 1
ATOM 710 O O . PRO A 1 96 ? 17.434 0.071 -7.708 1.00 93.31 96 PRO A O 1
ATOM 713 N N . GLN A 1 97 ? 16.800 1.981 -6.713 1.00 94.06 97 GLN A N 1
ATOM 714 C CA . GLN A 1 97 ? 17.488 1.758 -5.444 1.00 94.06 97 GLN A CA 1
ATOM 715 C C . GLN A 1 97 ? 16.768 0.779 -4.502 1.00 94.06 97 GLN A C 1
ATOM 717 O O . GLN A 1 97 ? 17.363 0.360 -3.516 1.00 94.06 97 GLN A O 1
ATOM 722 N N . PHE A 1 98 ? 15.497 0.449 -4.755 1.00 95.44 98 PHE A N 1
ATOM 723 C CA . PHE A 1 98 ? 14.749 -0.515 -3.949 1.00 95.44 98 PHE A CA 1
ATOM 724 C C . PHE A 1 98 ? 14.755 -1.877 -4.646 1.00 95.44 98 PHE A C 1
ATOM 726 O O . PHE A 1 98 ? 14.374 -1.986 -5.814 1.00 95.44 98 PHE A O 1
ATOM 733 N N . HIS A 1 99 ? 15.157 -2.927 -3.933 1.00 96.81 99 HIS A N 1
ATOM 734 C CA . HIS A 1 99 ? 15.255 -4.285 -4.475 1.00 96.81 99 HIS A CA 1
ATOM 735 C C . HIS A 1 99 ? 14.253 -5.242 -3.826 1.00 96.81 99 HIS A C 1
ATOM 737 O O . HIS A 1 99 ? 13.753 -6.160 -4.480 1.00 96.81 99 HIS A O 1
ATOM 743 N N . THR A 1 100 ? 13.918 -5.005 -2.563 1.00 98.06 100 THR A N 1
ATOM 744 C CA . THR A 1 100 ? 12.986 -5.792 -1.758 1.00 98.06 100 THR A CA 1
ATOM 745 C C . THR A 1 100 ? 11.919 -4.905 -1.119 1.00 98.06 100 THR A C 1
ATOM 747 O O . THR A 1 100 ? 12.065 -3.683 -1.051 1.00 98.06 100 THR A O 1
ATOM 75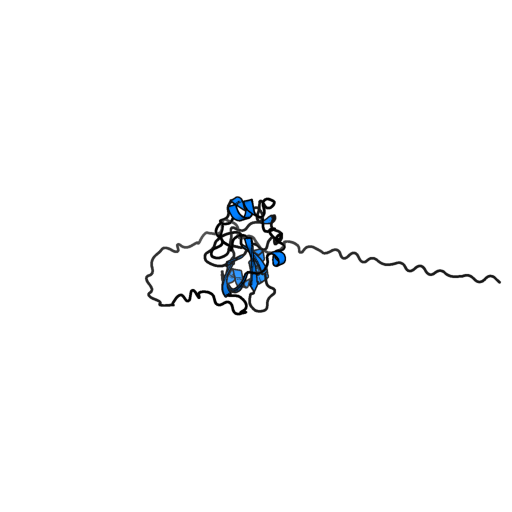0 N N . LEU A 1 101 ? 10.831 -5.506 -0.630 1.00 97.25 101 LEU A N 1
ATOM 751 C CA . LEU A 1 101 ? 9.789 -4.773 0.100 1.00 97.25 101 LEU A CA 1
ATOM 752 C C . LEU A 1 101 ? 10.321 -4.061 1.354 1.00 97.25 101 LEU A C 1
ATOM 754 O O . LEU A 1 101 ? 9.793 -3.019 1.736 1.00 97.25 101 LEU A O 1
ATOM 758 N N . GLY A 1 102 ? 11.356 -4.609 1.990 1.00 96.94 102 GLY A N 1
ATOM 759 C CA . GLY A 1 102 ? 12.013 -4.034 3.162 1.00 96.94 102 GLY A CA 1
ATOM 760 C C . GLY A 1 102 ? 12.815 -2.768 2.867 1.00 96.94 102 GLY A C 1
ATOM 761 O O . GLY A 1 102 ? 13.022 -1.977 3.780 1.00 96.94 102 GLY A O 1
ATOM 762 N N . ASP A 1 103 ? 13.205 -2.542 1.610 1.00 96.94 103 ASP A N 1
ATOM 763 C CA . ASP A 1 103 ? 13.938 -1.334 1.208 1.00 96.94 103 ASP A CA 1
ATOM 764 C C . ASP A 1 103 ? 13.018 -0.111 1.078 1.00 96.94 103 ASP A C 1
ATOM 766 O O . ASP A 1 103 ? 13.487 1.024 0.983 1.00 96.94 103 ASP A O 1
ATOM 770 N N . LEU A 1 104 ? 11.697 -0.329 1.045 1.00 96.06 104 LEU A N 1
ATOM 771 C CA . LEU A 1 104 ? 10.724 0.743 0.897 1.00 96.06 104 LEU A CA 1
ATOM 772 C C . LEU A 1 104 ? 10.705 1.643 2.140 1.00 96.06 104 LEU A C 1
ATOM 774 O O . LEU A 1 104 ? 10.692 1.146 3.266 1.00 96.06 104 LEU A O 1
ATOM 778 N N . PRO A 1 105 ? 10.577 2.968 1.967 1.00 95.44 105 PRO A N 1
ATOM 779 C CA . PRO A 1 105 ? 10.645 3.915 3.079 1.00 95.44 105 PRO A CA 1
ATOM 780 C C . PRO A 1 105 ? 9.464 3.793 4.055 1.00 95.44 105 PRO A C 1
ATOM 782 O O . PRO A 1 105 ? 9.558 4.221 5.201 1.00 95.44 105 PRO A O 1
ATOM 785 N N . THR A 1 106 ? 8.353 3.187 3.629 1.00 93.38 106 THR A N 1
ATOM 786 C CA . THR A 1 106 ? 7.213 2.895 4.505 1.00 93.38 106 THR A CA 1
ATOM 787 C C . THR A 1 106 ? 7.287 1.532 5.173 1.00 93.38 106 THR A C 1
ATOM 789 O O . THR A 1 106 ? 6.352 1.205 5.898 1.00 93.38 106 THR A O 1
ATOM 792 N N . ALA A 1 107 ? 8.315 0.707 4.934 1.00 94.31 107 ALA A N 1
ATOM 793 C CA . ALA A 1 107 ? 8.369 -0.650 5.471 1.00 94.31 107 ALA A CA 1
ATOM 794 C C . ALA A 1 107 ? 8.117 -0.669 6.999 1.00 94.31 107 ALA A C 1
ATOM 796 O O . ALA A 1 107 ? 8.660 0.166 7.724 1.00 94.31 107 ALA A O 1
ATOM 797 N N . PRO A 1 108 ? 7.281 -1.597 7.512 1.00 94.19 108 PRO A N 1
ATOM 798 C CA . PRO A 1 108 ? 6.629 -2.715 6.816 1.00 94.19 108 PRO A CA 1
ATOM 799 C C . PRO A 1 108 ? 5.235 -2.387 6.223 1.00 94.19 108 PRO A C 1
ATOM 801 O O . PRO A 1 108 ? 4.414 -3.284 6.023 1.00 94.19 108 PRO A O 1
ATOM 804 N N . PHE A 1 109 ? 4.913 -1.115 5.977 1.00 95.75 109 PHE A N 1
ATOM 805 C CA . PHE A 1 109 ? 3.626 -0.666 5.433 1.00 95.75 109 PHE A CA 1
ATOM 806 C C . PHE A 1 109 ? 3.645 -0.606 3.898 1.00 95.75 109 PHE A C 1
ATOM 808 O O . PHE A 1 109 ? 3.770 0.446 3.269 1.00 95.75 109 PHE A O 1
ATOM 815 N N . TYR A 1 110 ? 3.490 -1.774 3.290 1.00 96.25 110 TYR A N 1
ATOM 816 C CA . TYR A 1 110 ? 3.269 -1.984 1.858 1.00 96.25 110 TYR A CA 1
ATOM 817 C C . TYR A 1 110 ? 2.053 -2.896 1.658 1.00 96.25 110 TYR A C 1
ATOM 819 O O . TYR A 1 110 ? 1.619 -3.590 2.588 1.00 96.25 110 TYR A O 1
ATOM 827 N N . GLY A 1 111 ? 1.470 -2.873 0.461 1.00 97.50 111 GLY A N 1
ATOM 828 C CA . GLY A 1 111 ? 0.256 -3.633 0.193 1.00 97.50 111 GLY A CA 1
ATOM 829 C C . GLY A 1 111 ? -0.055 -3.844 -1.281 1.00 97.50 111 GLY A C 1
ATOM 830 O O . GLY A 1 111 ? 0.543 -3.245 -2.172 1.00 97.50 111 GLY A O 1
ATOM 831 N N . GLU A 1 112 ? -1.044 -4.688 -1.515 1.00 98.19 112 GLU A N 1
ATOM 832 C CA . GLU A 1 112 ? -1.601 -4.986 -2.826 1.00 98.19 112 GLU A CA 1
ATOM 833 C C . GLU A 1 112 ? -2.842 -4.110 -3.024 1.00 98.19 112 GLU A C 1
ATOM 835 O O . GLU A 1 112 ? -3.646 -3.939 -2.097 1.00 98.19 112 GLU A O 1
ATOM 840 N N . ALA A 1 113 ? -2.999 -3.525 -4.208 1.00 98.12 113 ALA A N 1
ATOM 841 C CA . ALA A 1 113 ? -4.103 -2.620 -4.508 1.00 98.12 113 ALA A CA 1
ATOM 842 C C . ALA A 1 113 ? -4.831 -3.038 -5.797 1.00 98.12 113 ALA A C 1
ATOM 844 O O . ALA A 1 113 ? -4.181 -3.427 -6.771 1.00 98.12 113 ALA A O 1
ATOM 845 N N . PRO A 1 114 ? -6.170 -2.909 -5.858 1.00 97.88 114 PRO A N 1
ATOM 846 C CA . PRO A 1 114 ? -6.922 -3.204 -7.072 1.00 97.88 114 PRO A CA 1
ATOM 847 C C . PRO A 1 114 ? -6.459 -2.395 -8.282 1.00 97.88 114 PRO A C 1
ATOM 849 O O . PRO A 1 114 ? -6.551 -1.166 -8.298 1.00 97.88 114 PRO A O 1
ATOM 852 N N . GLY A 1 115 ? -5.978 -3.096 -9.310 1.00 96.19 115 GLY A N 1
ATOM 853 C CA . GLY A 1 115 ? -5.472 -2.507 -10.550 1.00 96.19 115 GLY A CA 1
ATOM 854 C C . GLY A 1 115 ? -4.025 -2.003 -10.476 1.00 96.19 115 GLY A C 1
ATOM 855 O O . GLY A 1 115 ? -3.581 -1.299 -11.389 1.00 96.19 115 GLY A O 1
ATOM 856 N N . ALA A 1 116 ? -3.276 -2.323 -9.417 1.00 97.06 116 ALA A N 1
ATOM 857 C CA . ALA A 1 116 ? -1.839 -2.055 -9.334 1.00 97.06 116 ALA A CA 1
ATOM 858 C C . ALA A 1 116 ? -1.046 -3.087 -10.149 1.00 97.06 116 ALA A C 1
ATOM 860 O O . ALA A 1 116 ? -0.379 -3.969 -9.625 1.00 97.06 116 ALA A O 1
ATOM 861 N N . VAL A 1 117 ? -1.163 -2.963 -11.466 1.00 93.75 117 VAL A N 1
ATOM 862 C CA . VAL A 1 117 ? -0.376 -3.690 -12.462 1.00 93.75 117 VAL A CA 1
ATOM 863 C C . VAL A 1 117 ? 0.622 -2.748 -13.120 1.00 93.75 117 VAL A C 1
ATOM 865 O O . VAL A 1 117 ? 0.411 -1.534 -13.161 1.00 93.75 117 VAL A O 1
ATOM 868 N N . ASP A 1 118 ? 1.702 -3.295 -13.659 1.00 91.12 118 ASP A N 1
ATOM 869 C CA . ASP A 1 118 ? 2.755 -2.513 -14.291 1.00 91.12 118 ASP A CA 1
ATOM 870 C C . ASP A 1 118 ? 2.248 -1.460 -15.284 1.00 91.12 118 ASP A C 1
ATOM 872 O O . ASP A 1 118 ? 1.332 -1.692 -16.074 1.00 91.12 118 ASP A O 1
ATOM 876 N N . ARG A 1 119 ? 2.900 -0.289 -15.261 1.00 85.75 119 ARG A N 1
ATOM 877 C CA . ARG A 1 119 ? 2.535 0.915 -16.035 1.00 85.75 119 ARG A CA 1
ATOM 878 C C . ARG A 1 119 ? 1.180 1.531 -15.672 1.00 85.75 119 ARG A C 1
ATOM 880 O O . ARG A 1 119 ? 0.833 2.553 -16.262 1.00 85.75 119 ARG A O 1
ATOM 887 N N . SER A 1 120 ? 0.433 0.984 -14.711 1.00 92.00 120 SER A N 1
ATOM 888 C CA . SER A 1 120 ? -0.731 1.679 -14.168 1.00 92.00 120 SER A CA 1
ATOM 889 C C . SER A 1 120 ? -0.290 2.833 -13.265 1.00 92.00 120 SER A C 1
ATOM 891 O O . SER A 1 120 ? 0.775 2.796 -12.646 1.00 92.00 120 SER A O 1
ATOM 893 N N . GLY A 1 121 ? -1.138 3.858 -13.149 1.00 91.56 121 GLY A N 1
ATOM 894 C CA . GLY A 1 121 ? -0.928 4.939 -12.180 1.00 91.56 121 GLY A CA 1
ATOM 895 C C . GLY A 1 121 ? -0.971 4.468 -10.723 1.00 91.56 121 GLY A C 1
ATOM 896 O O . GLY A 1 121 ? -0.543 5.201 -9.845 1.00 91.56 121 GLY A O 1
ATOM 897 N N . LYS A 1 122 ? -1.447 3.241 -10.465 1.00 95.56 122 LYS A N 1
ATOM 898 C CA . LYS A 1 122 ? -1.589 2.685 -9.116 1.00 95.56 122 LYS A CA 1
ATOM 899 C C . LYS A 1 122 ? -0.315 2.009 -8.617 1.00 95.56 122 LYS A C 1
ATOM 901 O O . LYS A 1 122 ? -0.124 1.937 -7.409 1.00 95.56 122 LYS A O 1
ATOM 906 N N . CYS A 1 123 ? 0.552 1.520 -9.504 1.00 96.12 123 CYS A N 1
ATOM 907 C CA . CYS A 1 123 ? 1.828 0.944 -9.087 1.00 96.12 123 CYS A CA 1
ATOM 908 C C . CYS A 1 123 ? 2.753 2.010 -8.498 1.00 96.12 123 CYS A C 1
ATOM 910 O O . CYS A 1 123 ? 3.035 3.030 -9.131 1.00 96.12 123 CYS A O 1
ATOM 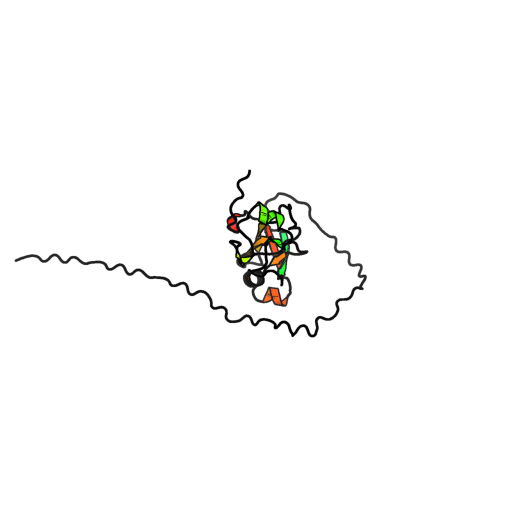912 N N . GLY A 1 124 ? 3.235 1.764 -7.280 1.00 94.44 124 GLY A N 1
ATOM 913 C CA . GLY A 1 124 ? 4.039 2.722 -6.527 1.00 94.44 124 GLY A CA 1
ATOM 914 C C . GLY A 1 124 ? 3.257 3.940 -6.022 1.00 94.44 124 GLY A C 1
ATOM 915 O O . GLY A 1 124 ? 3.876 4.873 -5.518 1.00 94.44 124 GLY A O 1
ATOM 916 N N . ALA A 1 125 ? 1.924 3.961 -6.148 1.00 95.69 125 ALA A N 1
ATOM 917 C CA . ALA A 1 125 ? 1.101 5.018 -5.568 1.00 95.69 125 ALA A CA 1
ATOM 918 C C . ALA A 1 125 ? 1.033 4.883 -4.040 1.00 95.69 125 ALA A C 1
ATOM 920 O O . ALA A 1 125 ? 1.050 3.770 -3.498 1.00 95.69 125 ALA A O 1
ATOM 921 N N . CYS A 1 126 ? 0.923 6.022 -3.355 1.00 97.38 126 CYS A N 1
ATOM 922 C CA . CYS A 1 126 ? 0.725 6.073 -1.913 1.00 97.38 126 CYS A CA 1
ATOM 923 C C . CYS A 1 126 ? -0.770 6.078 -1.588 1.00 97.38 126 CYS A C 1
ATOM 925 O O . CYS A 1 126 ? -1.531 6.892 -2.111 1.00 97.38 126 CYS A O 1
ATOM 927 N N . TRP A 1 127 ? -1.193 5.189 -0.696 1.00 97.94 127 TRP A N 1
ATOM 928 C CA . TRP A 1 127 ? -2.585 5.067 -0.282 1.00 97.94 127 TRP A CA 1
ATOM 929 C C . TRP A 1 127 ? -2.724 5.294 1.211 1.00 97.94 127 TRP A C 1
ATOM 931 O O . TRP A 1 127 ? -2.100 4.605 2.015 1.00 97.94 127 TRP A O 1
ATOM 941 N N . LYS A 1 128 ? -3.615 6.211 1.580 1.00 98.00 128 LYS A N 1
ATOM 942 C CA . LYS A 1 128 ? -4.126 6.344 2.940 1.00 98.00 128 LYS A CA 1
ATOM 943 C C . LYS A 1 128 ? -5.295 5.382 3.122 1.00 98.00 128 LYS A C 1
ATOM 945 O O . LYS A 1 128 ? -6.342 5.554 2.493 1.00 98.00 128 LYS A O 1
ATOM 950 N N . ILE A 1 129 ? -5.137 4.415 4.018 1.00 98.00 129 ILE A N 1
ATOM 951 C CA . ILE A 1 129 ? -6.186 3.479 4.420 1.00 98.00 129 ILE A CA 1
ATOM 952 C C . ILE A 1 129 ? -6.677 3.852 5.819 1.00 98.00 129 ILE A C 1
ATOM 954 O O . ILE A 1 129 ? -5.910 3.848 6.779 1.00 98.00 129 ILE A O 1
ATOM 958 N N . GLN A 1 130 ? -7.963 4.176 5.929 1.00 97.94 130 GLN A N 1
ATOM 959 C CA . GLN A 1 130 ? -8.606 4.681 7.141 1.00 97.94 130 GLN A CA 1
ATOM 960 C C . GLN A 1 130 ? -9.715 3.725 7.591 1.00 97.94 130 GLN A C 1
ATOM 962 O O . GLN A 1 130 ? -10.676 3.497 6.851 1.00 97.94 130 GLN A O 1
ATOM 967 N N . TYR A 1 131 ? -9.611 3.192 8.808 1.00 96.69 131 TYR A N 1
ATOM 968 C CA . TYR A 1 131 ? -10.599 2.280 9.389 1.00 96.69 131 TYR A CA 1
ATOM 969 C C . TYR A 1 131 ? -11.235 2.902 10.634 1.00 96.69 131 TYR A C 1
ATOM 971 O O . TYR A 1 131 ? -10.550 3.117 11.631 1.00 96.69 131 TYR A O 1
ATOM 979 N N . GLU A 1 132 ? -12.544 3.173 10.567 1.00 94.25 132 GLU A N 1
ATOM 980 C CA . GLU A 1 132 ? -13.279 3.881 11.630 1.00 94.25 132 GLU A CA 1
ATOM 981 C C . GLU A 1 132 ? -12.531 5.183 12.008 1.00 94.25 132 GLU A C 1
ATOM 983 O O . GLU A 1 132 ? -12.016 5.866 11.116 1.00 94.25 132 GLU A O 1
ATOM 988 N N . ASP A 1 133 ? -12.426 5.497 13.299 1.00 92.38 133 ASP A N 1
ATOM 989 C CA . ASP A 1 133 ? -11.737 6.684 13.827 1.00 92.38 133 ASP A CA 1
ATOM 990 C C . ASP A 1 133 ? -10.279 6.401 14.246 1.00 92.38 133 ASP A C 1
ATOM 992 O O . ASP A 1 133 ? -9.690 7.145 15.027 1.00 92.38 133 ASP A O 1
ATOM 996 N N . LYS A 1 134 ? -9.682 5.296 13.773 1.00 94.00 134 LYS A N 1
ATOM 997 C CA . LYS A 1 134 ? -8.301 4.918 14.126 1.00 94.00 134 LYS A CA 1
ATOM 998 C C . LYS A 1 134 ? -7.263 5.710 13.337 1.00 94.00 134 LYS A C 1
ATOM 1000 O O . LYS A 1 134 ? -7.559 6.277 12.296 1.00 94.00 134 LYS A O 1
ATOM 1005 N N . GLU A 1 135 ? -6.011 5.682 13.778 1.00 95.00 135 GLU A N 1
ATOM 1006 C CA . GLU A 1 135 ? -4.910 6.207 12.967 1.00 95.00 135 GLU A CA 1
ATOM 1007 C C . GLU A 1 135 ? -4.822 5.472 11.613 1.00 95.00 135 GLU A C 1
ATOM 1009 O O . GLU A 1 135 ? -4.883 4.235 11.583 1.00 95.00 135 GLU A O 1
ATOM 1014 N N . PRO A 1 136 ? -4.683 6.199 10.490 1.00 96.81 136 PRO A N 1
ATOM 1015 C CA . PRO A 1 136 ? -4.580 5.597 9.171 1.00 96.81 136 PRO A CA 1
ATOM 1016 C C . PRO A 1 136 ? -3.256 4.852 8.987 1.00 96.81 136 PRO A C 1
ATOM 1018 O O . PRO A 1 136 ? -2.237 5.166 9.604 1.00 96.81 136 PR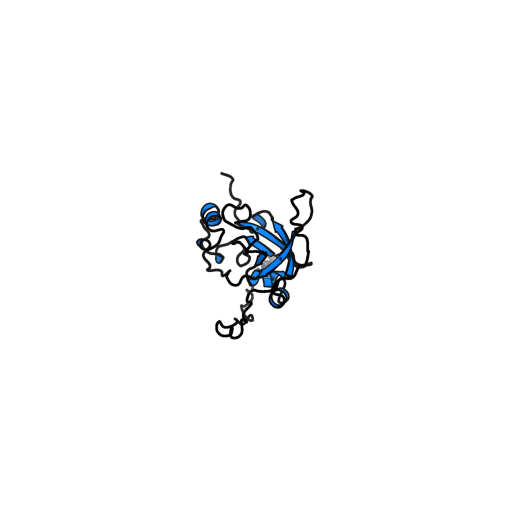O A O 1
ATOM 1021 N N . VAL A 1 137 ? -3.256 3.912 8.046 1.00 97.75 137 VAL A N 1
ATOM 1022 C CA . VAL A 1 137 ? -2.029 3.329 7.492 1.00 97.75 137 VAL A CA 1
ATOM 1023 C C . VAL A 1 137 ? -1.766 3.956 6.130 1.00 97.75 137 VAL A C 1
ATOM 1025 O O . VAL A 1 137 ? -2.656 3.984 5.281 1.00 97.75 137 VAL A O 1
ATOM 1028 N N . TYR A 1 138 ? -0.542 4.436 5.923 1.00 97.88 138 TYR A N 1
ATOM 1029 C CA . TYR A 1 138 ? -0.050 4.838 4.610 1.00 97.88 138 TYR A CA 1
ATOM 1030 C C . TYR A 1 138 ? 0.722 3.667 4.013 1.00 97.88 138 TYR A C 1
ATOM 1032 O O . TYR A 1 138 ? 1.707 3.221 4.597 1.00 97.88 138 TYR A O 1
ATOM 1040 N N . MET A 1 139 ? 0.238 3.136 2.894 1.00 97.25 139 MET A N 1
ATOM 1041 C CA . MET A 1 139 ? 0.860 2.007 2.205 1.00 97.25 139 MET A CA 1
ATOM 1042 C C . MET A 1 139 ? 1.303 2.401 0.802 1.00 97.25 139 MET A C 1
ATOM 1044 O O . MET A 1 139 ? 0.615 3.151 0.107 1.00 97.25 139 MET A O 1
ATOM 1048 N N . ILE A 1 140 ? 2.414 1.824 0.360 1.00 97.50 140 ILE A N 1
ATOM 1049 C CA . ILE A 1 140 ? 2.793 1.825 -1.052 1.00 97.50 140 ILE A CA 1
ATOM 1050 C C . ILE A 1 140 ? 2.138 0.613 -1.721 1.00 97.50 140 ILE A C 1
ATOM 1052 O O . ILE A 1 140 ? 2.233 -0.507 -1.210 1.00 97.50 140 ILE A O 1
ATOM 1056 N N . ALA A 1 141 ? 1.476 0.834 -2.857 1.00 97.56 141 ALA A N 1
ATOM 1057 C CA . ALA A 1 141 ? 0.942 -0.243 -3.686 1.00 97.56 141 ALA A CA 1
ATOM 1058 C C . ALA A 1 141 ? 2.069 -0.925 -4.480 1.00 97.56 141 ALA A C 1
ATOM 1060 O O . ALA A 1 141 ? 2.698 -0.302 -5.341 1.00 97.56 141 ALA A O 1
ATOM 1061 N N . VAL A 1 142 ? 2.323 -2.198 -4.177 1.00 97.62 142 VAL A N 1
ATOM 1062 C CA . VAL A 1 142 ? 3.454 -2.979 -4.715 1.00 97.62 142 VAL A CA 1
ATOM 1063 C C . VAL A 1 142 ? 3.032 -4.140 -5.608 1.00 97.62 142 VAL A C 1
ATOM 1065 O O . VAL A 1 142 ? 3.848 -4.640 -6.377 1.00 97.62 142 VAL A O 1
ATOM 1068 N N . ASP A 1 143 ? 1.770 -4.551 -5.526 1.00 98.06 143 ASP A N 1
ATOM 1069 C CA . ASP A 1 143 ? 1.232 -5.671 -6.291 1.00 98.06 143 ASP A CA 1
ATOM 1070 C C . ASP A 1 143 ? -0.276 -5.509 -6.532 1.00 98.06 143 ASP A C 1
ATOM 1072 O O . ASP A 1 143 ? -0.935 -4.667 -5.908 1.00 98.06 143 ASP A O 1
ATOM 1076 N N . ASN A 1 144 ? -0.831 -6.323 -7.425 1.00 97.44 144 ASN A N 1
ATOM 1077 C CA . ASN A 1 144 ? -2.250 -6.323 -7.754 1.00 97.44 144 ASN A CA 1
ATOM 1078 C C . ASN A 1 144 ? -3.033 -7.329 -6.900 1.00 97.44 144 ASN A C 1
ATOM 1080 O O . ASN A 1 144 ? -2.619 -8.472 -6.737 1.00 97.44 144 ASN A O 1
ATOM 1084 N N . ALA A 1 145 ? -4.234 -6.950 -6.466 1.00 97.12 145 ALA A N 1
ATOM 1085 C CA . ALA A 1 145 ? -5.175 -7.859 -5.810 1.00 97.12 145 ALA A CA 1
ATOM 1086 C C . ALA A 1 145 ? -6.631 -7.464 -6.085 1.00 97.12 145 ALA A C 1
ATOM 1088 O O . ALA A 1 145 ? -6.921 -6.341 -6.482 1.00 97.12 145 ALA A O 1
ATOM 1089 N N . ALA A 1 146 ? -7.580 -8.375 -5.854 1.00 96.50 146 ALA A N 1
ATOM 1090 C CA . ALA A 1 146 ? -9.007 -8.093 -6.061 1.00 96.50 146 ALA A CA 1
ATOM 1091 C C . ALA A 1 146 ? -9.583 -7.079 -5.049 1.00 96.50 146 ALA A C 1
ATOM 1093 O O . ALA A 1 146 ? -10.544 -6.369 -5.342 1.00 96.50 146 ALA A O 1
ATOM 1094 N N . ILE A 1 147 ? -8.998 -7.015 -3.853 1.00 96.94 147 ILE A N 1
ATOM 1095 C CA . ILE A 1 147 ? -9.290 -6.034 -2.802 1.00 96.94 147 ILE A CA 1
ATOM 1096 C C . ILE A 1 147 ? -7.966 -5.457 -2.302 1.00 96.94 147 ILE A C 1
ATOM 1098 O O . ILE A 1 147 ? -6.909 -5.987 -2.633 1.00 96.94 147 ILE A O 1
ATOM 1102 N N . PHE A 1 148 ? -8.001 -4.412 -1.477 1.00 98.38 148 PHE A N 1
ATOM 1103 C CA . PHE A 1 148 ? -6.777 -3.968 -0.816 1.00 98.38 148 PHE A CA 1
ATOM 1104 C C . PHE A 1 148 ? -6.293 -5.046 0.158 1.00 98.38 148 PHE A C 1
ATOM 1106 O O . PHE A 1 148 ? -7.077 -5.566 0.956 1.00 98.38 148 PHE A O 1
ATOM 1113 N N . GLN A 1 149 ? -5.006 -5.364 0.116 1.00 97.81 149 GLN A N 1
ATOM 1114 C CA . GLN A 1 149 ? -4.373 -6.299 1.042 1.00 97.81 149 GLN A CA 1
ATOM 1115 C C . GLN A 1 149 ? -3.157 -5.625 1.663 1.00 97.81 149 GLN A C 1
ATOM 1117 O O . GLN A 1 149 ? -2.279 -5.145 0.953 1.00 97.81 149 GLN A O 1
ATOM 1122 N N . LEU A 1 150 ? -3.089 -5.577 2.989 1.00 96.88 150 LEU A N 1
ATOM 1123 C CA . LEU A 1 150 ? -1.918 -5.065 3.701 1.00 96.88 150 LEU A CA 1
ATOM 1124 C C . LEU A 1 150 ? -0.981 -6.211 4.089 1.00 96.88 150 LEU A C 1
ATOM 1126 O O . LEU A 1 150 ? -1.421 -7.342 4.308 1.00 96.88 150 LEU A O 1
ATOM 1130 N N . GLY A 1 151 ? 0.306 -5.917 4.271 1.00 93.75 151 GLY A N 1
ATOM 1131 C CA . GLY A 1 151 ? 1.166 -6.797 5.064 1.00 93.75 151 GLY A CA 1
ATOM 1132 C C . GLY A 1 151 ? 0.609 -6.982 6.486 1.00 93.75 151 GLY A C 1
ATOM 1133 O O . GLY A 1 151 ? -0.152 -6.143 6.986 1.00 93.75 151 GLY A O 1
ATOM 1134 N N . LYS A 1 152 ? 1.007 -8.061 7.175 1.00 92.50 152 LYS A N 1
ATOM 1135 C CA . LYS A 1 152 ? 0.526 -8.396 8.535 1.00 92.50 152 LYS A CA 1
ATOM 1136 C C . LYS A 1 152 ? 0.623 -7.201 9.497 1.00 92.50 152 LYS A C 1
ATOM 1138 O O . LYS A 1 152 ? -0.342 -6.881 10.186 1.00 92.50 152 LYS A O 1
ATOM 1143 N N . HIS A 1 153 ? 1.749 -6.487 9.493 1.00 92.88 153 HIS A N 1
ATOM 1144 C CA . HIS A 1 153 ? 1.951 -5.306 10.339 1.00 92.88 153 HIS A CA 1
ATOM 1145 C C . HIS A 1 153 ? 0.986 -4.162 10.003 1.00 92.88 153 HIS A C 1
ATOM 1147 O O . HIS A 1 153 ? 0.455 -3.520 10.909 1.00 92.88 153 HIS A O 1
ATOM 1153 N N . GLY A 1 154 ? 0.706 -3.937 8.716 1.00 95.00 154 GLY A N 1
ATOM 1154 C CA . GLY A 1 154 ? -0.244 -2.923 8.268 1.00 95.00 154 GLY A CA 1
ATOM 1155 C C . GLY A 1 154 ? -1.669 -3.225 8.722 1.00 95.00 154 GLY A C 1
ATOM 1156 O O . GLY A 1 154 ? -2.313 -2.360 9.315 1.00 95.00 154 GLY A O 1
ATOM 1157 N N . LEU A 1 155 ? -2.159 -4.456 8.527 1.00 95.81 155 LEU A N 1
ATOM 1158 C CA . LEU A 1 155 ? -3.517 -4.803 8.965 1.00 95.81 155 LEU A CA 1
ATOM 1159 C C . LEU A 1 155 ? -3.648 -4.767 10.496 1.00 95.81 155 LEU A C 1
ATOM 1161 O O . LEU A 1 155 ? -4.657 -4.278 11.014 1.00 95.81 155 LEU A O 1
ATOM 1165 N N . ALA A 1 156 ? -2.620 -5.229 11.216 1.00 95.44 156 ALA A N 1
ATOM 1166 C CA . ALA A 1 156 ? -2.573 -5.162 12.674 1.00 95.44 156 ALA A CA 1
ATOM 1167 C C . ALA A 1 156 ? -2.614 -3.711 13.173 1.00 95.44 156 ALA A C 1
ATOM 1169 O O . ALA A 1 156 ? -3.402 -3.393 14.063 1.00 95.44 156 ALA A O 1
ATOM 1170 N N . LYS A 1 157 ? -1.828 -2.809 12.570 1.00 96.19 157 LYS A N 1
ATOM 1171 C CA . LYS A 1 157 ? -1.850 -1.376 12.898 1.00 96.19 157 LYS A CA 1
ATOM 1172 C C . LYS A 1 157 ? -3.219 -0.755 12.615 1.00 96.19 157 LYS A C 1
ATOM 1174 O O . LYS A 1 157 ? -3.736 -0.026 13.457 1.00 96.19 157 LYS A O 1
ATOM 1179 N N . LEU A 1 158 ? -3.815 -1.078 11.466 1.00 96.81 158 LEU A N 1
ATOM 1180 C CA . LEU A 1 158 ? -5.093 -0.518 11.025 1.00 96.81 158 LEU A CA 1
ATOM 1181 C C . LEU A 1 158 ? -6.276 -1.000 11.877 1.00 96.81 158 LEU A C 1
ATOM 1183 O O . LEU A 1 158 ? -7.196 -0.238 12.161 1.00 96.81 158 LEU A O 1
ATOM 1187 N N . THR A 1 159 ? -6.295 -2.276 12.266 1.00 96.69 159 THR A N 1
ATOM 1188 C CA . THR A 1 159 ? -7.513 -2.918 12.796 1.00 96.69 159 THR A CA 1
ATOM 1189 C C . THR A 1 159 ? -7.337 -3.589 14.156 1.00 96.69 159 THR A C 1
ATOM 1191 O O . THR A 1 159 ? -8.339 -3.847 14.830 1.00 96.69 159 THR A O 1
ATOM 1194 N N . GLY A 1 160 ? -6.105 -3.810 14.615 1.00 93.88 160 GLY A N 1
ATOM 1195 C CA . GLY A 1 160 ? -5.796 -4.718 15.718 1.00 93.88 160 GLY A CA 1
ATOM 1196 C C . GLY A 1 160 ? -6.021 -6.180 15.314 1.00 93.88 160 GLY A C 1
ATOM 1197 O O . GLY A 1 160 ? -5.815 -6.559 14.164 1.00 93.88 160 GLY A O 1
ATOM 1198 N N . ARG A 1 161 ? -6.497 -7.008 16.250 1.00 93.00 161 ARG A N 1
ATOM 1199 C CA . ARG A 1 161 ? -6.803 -8.433 15.999 1.00 93.00 161 ARG A CA 1
ATOM 1200 C C . ARG A 1 161 ? -8.030 -8.657 15.104 1.00 93.00 161 ARG A C 1
ATOM 1202 O O . ARG A 1 161 ? -8.087 -9.640 14.371 1.00 93.00 161 ARG A O 1
ATOM 1209 N N . LYS A 1 162 ? -8.973 -7.708 15.110 1.00 92.00 162 LYS A N 1
ATOM 1210 C CA . LYS A 1 162 ? -10.272 -7.789 14.416 1.00 92.00 162 LYS A CA 1
ATOM 1211 C C . LYS A 1 162 ? -10.140 -8.041 12.910 1.00 92.00 162 LYS A C 1
ATOM 1213 O O . LYS A 1 162 ? -10.985 -8.724 12.339 1.00 92.00 162 LYS A O 1
ATOM 1218 N N . GLY A 1 163 ? -9.115 -7.482 12.259 1.00 89.31 163 GLY A N 1
ATOM 1219 C CA . GLY A 1 163 ? -8.895 -7.686 10.825 1.00 89.31 163 GLY A CA 1
ATOM 1220 C C . GLY A 1 163 ? -8.553 -9.130 10.478 1.00 89.31 163 GLY A C 1
ATOM 1221 O O . GLY A 1 163 ? -9.070 -9.649 9.495 1.00 89.31 163 GLY A O 1
ATOM 1222 N N . PHE A 1 164 ? -7.753 -9.794 11.313 1.00 92.19 164 PHE A N 1
ATOM 1223 C CA . PHE A 1 164 ? -7.393 -11.199 11.119 1.00 92.19 164 PHE A CA 1
ATOM 1224 C C . PHE A 1 164 ? -8.573 -12.128 11.402 1.00 92.19 164 PHE A C 1
ATOM 1226 O O . PHE A 1 164 ? -8.855 -13.011 10.603 1.00 92.19 164 PHE A O 1
ATOM 1233 N N . GLU A 1 165 ? -9.317 -11.880 12.481 1.00 93.62 165 GLU A N 1
ATOM 1234 C CA . GLU A 1 165 ? -10.492 -12.688 12.852 1.00 93.62 165 GLU A CA 1
ATOM 1235 C C . GLU A 1 165 ? -11.586 -12.666 11.776 1.00 93.62 165 GLU A C 1
ATOM 1237 O O . GLU A 1 165 ? -12.278 -13.659 11.566 1.00 93.62 165 GLU A O 1
ATOM 1242 N N . LYS A 1 166 ? -11.740 -11.538 11.072 1.00 93.50 166 LYS A N 1
ATOM 1243 C CA . LYS A 1 166 ? -12.732 -11.376 9.999 1.00 93.50 166 LYS A CA 1
ATOM 1244 C C . LYS A 1 166 ? -12.195 -11.689 8.601 1.00 93.50 166 LYS A C 1
ATOM 1246 O O . LYS A 1 166 ? -12.967 -11.657 7.643 1.00 93.50 166 LYS A O 1
ATOM 1251 N N . GLY A 1 167 ? -10.884 -11.868 8.445 1.00 93.81 167 GLY A N 1
ATOM 1252 C CA . GLY A 1 167 ? -10.179 -11.943 7.158 1.00 93.81 167 GLY A CA 1
ATOM 1253 C C . GLY A 1 167 ? -10.148 -10.630 6.353 1.00 93.81 167 GLY A C 1
ATOM 1254 O O . GLY A 1 167 ? -9.191 -10.374 5.626 1.00 93.81 167 GLY A O 1
ATOM 1255 N N . SER A 1 168 ? -11.166 -9.769 6.474 1.00 96.19 168 SER A N 1
ATOM 1256 C CA . SER A 1 168 ? -11.182 -8.418 5.903 1.00 96.19 168 SER A CA 1
ATOM 1257 C C . SER A 1 168 ? -12.122 -7.474 6.659 1.00 96.19 168 SER A C 1
ATOM 1259 O O . SER A 1 168 ? -13.075 -7.904 7.312 1.00 96.19 168 SER A O 1
ATOM 1261 N N . VAL A 1 169 ? -11.886 -6.169 6.536 1.00 96.94 169 VAL A N 1
ATOM 1262 C CA . VAL A 1 169 ? -12.746 -5.099 7.064 1.00 96.94 169 VAL A CA 1
ATOM 1263 C C . VAL A 1 169 ? -13.190 -4.149 5.954 1.00 96.94 169 VAL A C 1
ATOM 1265 O O . VAL A 1 169 ? -12.578 -4.097 4.889 1.00 96.94 169 VAL A O 1
ATOM 1268 N N . SER A 1 170 ? -14.244 -3.370 6.206 1.00 97.50 170 SER A N 1
ATOM 1269 C CA . SER A 1 170 ? -14.598 -2.239 5.347 1.00 97.50 170 SER A CA 1
ATOM 1270 C C . SER A 1 170 ? -13.911 -0.970 5.848 1.00 97.50 170 SER A C 1
ATOM 1272 O O . SER A 1 170 ? -14.066 -0.614 7.014 1.00 97.50 170 SER A O 1
ATOM 1274 N N . ALA A 1 171 ? -13.158 -0.303 4.977 1.00 97.25 171 ALA A N 1
ATOM 1275 C CA . ALA A 1 171 ? -12.367 0.891 5.280 1.00 97.25 171 ALA A CA 1
ATOM 1276 C C . ALA A 1 171 ? -12.527 1.937 4.166 1.00 97.25 171 ALA A C 1
ATOM 1278 O O . ALA A 1 171 ? -13.190 1.678 3.161 1.00 97.25 171 ALA A O 1
ATOM 1279 N N . LYS A 1 172 ? -11.924 3.115 4.329 1.00 97.94 172 LYS A N 1
ATOM 1280 C CA . LYS A 1 172 ? -11.788 4.115 3.263 1.00 97.94 172 LYS A CA 1
ATOM 1281 C C . LYS A 1 172 ? -10.370 4.082 2.705 1.00 97.94 172 LYS A C 1
ATOM 1283 O O . LYS A 1 172 ? -9.422 4.109 3.486 1.00 97.94 172 LYS A O 1
ATOM 1288 N N . ALA A 1 173 ? -10.238 4.059 1.384 1.00 97.81 173 ALA A N 1
ATOM 1289 C CA . ALA A 1 173 ? -8.964 4.202 0.692 1.00 97.81 173 ALA A CA 1
ATOM 1290 C C . ALA A 1 173 ? -8.938 5.508 -0.104 1.00 97.81 173 ALA A C 1
ATOM 1292 O O . ALA A 1 173 ? -9.854 5.796 -0.880 1.00 97.81 173 ALA A O 1
ATOM 1293 N N . THR A 1 174 ? -7.874 6.279 0.083 1.00 97.81 174 THR A N 1
ATOM 1294 C CA . THR A 1 174 ? -7.618 7.522 -0.646 1.00 97.81 174 THR A CA 1
ATOM 1295 C C . THR A 1 174 ? -6.208 7.461 -1.205 1.00 97.81 174 THR A C 1
ATOM 1297 O O . THR A 1 174 ? -5.261 7.282 -0.442 1.00 97.81 174 THR A O 1
ATOM 1300 N N . GLU A 1 175 ? -6.060 7.611 -2.518 1.00 96.19 175 GLU A N 1
ATOM 1301 C CA . GLU A 1 175 ? -4.748 7.848 -3.116 1.00 96.19 175 GLU A CA 1
ATOM 1302 C C . GLU A 1 175 ? -4.278 9.237 -2.674 1.00 96.19 175 GLU A C 1
ATOM 1304 O O . GLU A 1 175 ? -5.025 10.213 -2.771 1.00 96.19 175 GLU A O 1
ATOM 1309 N N . VAL A 1 176 ? -3.081 9.314 -2.110 1.00 95.94 176 VAL A N 1
ATOM 1310 C CA . VAL A 1 176 ? -2.499 10.550 -1.581 1.00 95.94 176 VAL A CA 1
ATOM 1311 C C . VAL A 1 176 ? -1.155 10.805 -2.241 1.00 95.94 176 VAL A C 1
ATOM 1313 O O . VAL A 1 176 ? -0.622 9.966 -2.968 1.00 95.94 176 VAL A O 1
ATOM 1316 N N . SER A 1 177 ? -0.601 11.987 -1.995 1.00 94.38 177 SER A N 1
ATOM 1317 C CA . SER A 1 177 ? 0.676 12.358 -2.578 1.00 94.38 177 SER A CA 1
ATOM 1318 C C . SER A 1 177 ? 1.811 11.425 -2.095 1.00 94.38 177 SER A C 1
ATOM 1320 O O . SER A 1 177 ? 1.753 10.920 -0.964 1.00 94.38 177 SER A O 1
ATOM 1322 N N . PRO A 1 178 ? 2.841 11.158 -2.925 1.00 93.12 178 PRO A N 1
ATOM 1323 C CA . PRO A 1 178 ? 3.929 10.230 -2.592 1.00 93.12 178 PRO A CA 1
ATOM 1324 C C . PRO A 1 178 ? 4.672 10.559 -1.288 1.00 93.12 178 PRO A C 1
ATOM 1326 O O . PRO A 1 178 ? 5.204 9.659 -0.635 1.00 93.12 178 PRO A O 1
ATOM 1329 N N . GLU A 1 179 ? 4.667 11.825 -0.874 1.00 93.75 179 GLU A N 1
ATOM 1330 C CA . GLU A 1 179 ? 5.345 12.324 0.326 1.00 93.75 179 GLU A CA 1
ATOM 1331 C C . GLU A 1 179 ? 4.772 11.720 1.614 1.00 93.75 179 GLU A C 1
ATOM 1333 O O . GLU A 1 179 ? 5.517 11.498 2.568 1.00 93.75 179 GLU A O 1
ATOM 1338 N N . HIS A 1 180 ? 3.481 11.367 1.641 1.00 95.81 180 HIS A N 1
ATOM 1339 C CA . HIS A 1 180 ? 2.884 10.651 2.776 1.00 95.81 180 HIS A CA 1
ATOM 1340 C C . HIS A 1 180 ? 3.488 9.256 2.981 1.00 95.81 180 HIS A C 1
ATOM 1342 O O . HIS A 1 180 ? 3.486 8.739 4.097 1.00 95.81 180 HIS A O 1
ATOM 1348 N N . CYS A 1 181 ? 4.022 8.667 1.911 1.00 96.62 181 CYS A N 1
ATOM 1349 C CA . CYS A 1 181 ? 4.769 7.419 1.936 1.00 96.62 181 CYS A CA 1
ATOM 1350 C C . CYS A 1 181 ? 6.283 7.654 1.862 1.00 96.62 181 CYS A C 1
ATOM 1352 O O . CYS A 1 181 ? 7.028 6.706 1.642 1.00 96.62 181 CYS A O 1
ATOM 1354 N N . GLN A 1 182 ? 6.754 8.898 2.008 1.00 94.81 182 GLN A N 1
ATOM 1355 C CA . GLN A 1 182 ? 8.177 9.249 1.947 1.00 94.81 182 GLN A CA 1
ATOM 1356 C C . GLN A 1 182 ? 8.864 8.771 0.653 1.00 94.81 182 GLN A C 1
ATOM 1358 O O . GLN A 1 182 ? 10.079 8.571 0.613 1.00 94.81 182 GLN A O 1
ATOM 1363 N N . LEU A 1 183 ? 8.092 8.572 -0.419 1.00 89.50 183 LEU A N 1
ATOM 1364 C CA . LEU A 1 183 ? 8.649 8.236 -1.719 1.00 89.50 183 LEU A CA 1
ATOM 1365 C C . LEU A 1 183 ? 9.316 9.485 -2.301 1.00 89.50 183 LEU A C 1
ATOM 1367 O O . LEU A 1 183 ? 8.747 10.577 -2.203 1.00 89.50 183 LEU A O 1
ATOM 1371 N N . PRO A 1 184 ? 10.500 9.351 -2.926 1.00 82.50 184 PRO A N 1
ATOM 1372 C CA . PRO A 1 184 ? 11.104 10.475 -3.617 1.00 82.50 184 PRO A CA 1
ATOM 1373 C C . PRO A 1 184 ? 10.138 10.934 -4.708 1.00 82.50 184 PRO A C 1
ATOM 1375 O O . PRO A 1 184 ? 9.638 10.119 -5.490 1.00 82.50 184 PRO A O 1
ATOM 1378 N N . SER A 1 185 ? 9.862 12.236 -4.755 1.00 68.00 185 SER A N 1
ATOM 1379 C CA . SER A 1 185 ? 9.078 12.804 -5.841 1.00 68.00 185 SER A CA 1
ATOM 1380 C C . SER A 1 185 ? 9.796 12.478 -7.147 1.00 68.00 185 SER A C 1
ATOM 1382 O O . SER A 1 185 ? 10.971 12.807 -7.337 1.00 68.00 185 SER A O 1
ATOM 1384 N N . SER A 1 186 ? 9.126 11.753 -8.046 1.00 57.94 186 SER A N 1
ATOM 1385 C CA . SER A 1 186 ? 9.690 11.516 -9.367 1.00 57.94 186 SER A CA 1
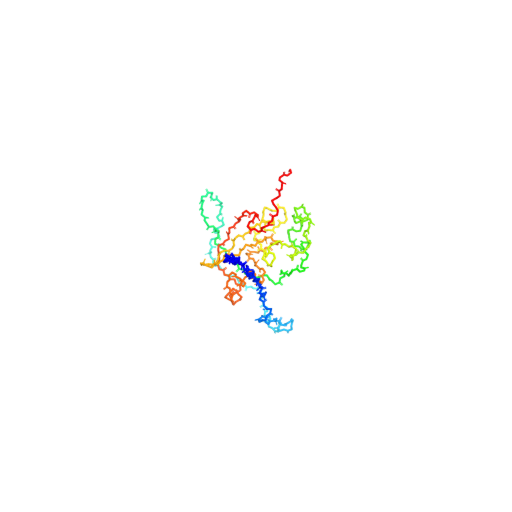ATOM 1386 C C . SER A 1 186 ? 9.810 12.883 -10.026 1.00 57.94 186 SER A C 1
ATOM 1388 O O . SER A 1 186 ? 8.785 13.479 -10.366 1.00 57.94 186 SER A O 1
ATOM 1390 N N . LYS A 1 187 ? 11.032 13.407 -10.179 1.00 42.44 187 LYS A N 1
ATOM 1391 C CA . LYS A 1 187 ? 11.267 14.513 -11.109 1.00 42.44 187 LYS A CA 1
ATOM 1392 C C . LYS A 1 187 ? 10.632 14.086 -12.430 1.00 42.44 187 LYS A C 1
ATOM 1394 O O . LYS A 1 187 ? 11.019 13.059 -12.979 1.00 42.44 187 LYS A O 1
ATOM 1399 N N . GLN A 1 188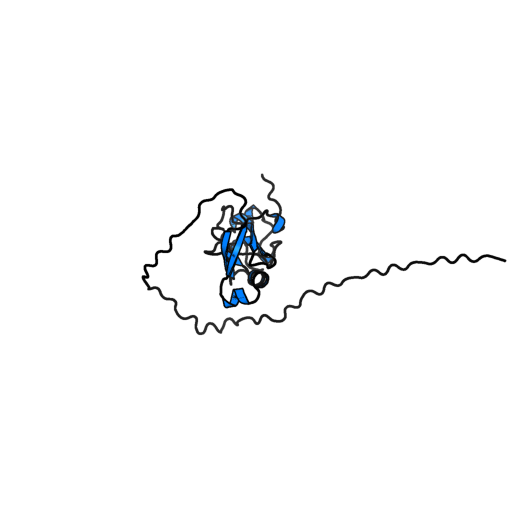 ? 9.618 14.826 -12.877 1.00 37.16 188 GLN A N 1
ATOM 1400 C CA . GLN A 1 188 ? 9.140 14.741 -14.250 1.00 37.16 188 GLN A CA 1
ATOM 1401 C C . GLN A 1 188 ? 10.366 14.947 -15.142 1.00 37.16 188 GLN A C 1
ATOM 1403 O O . GLN A 1 188 ? 10.999 16.002 -15.077 1.00 37.16 188 GLN A O 1
ATOM 1408 N N . TRP A 1 189 ? 10.751 13.903 -15.868 1.00 35.97 189 TRP A N 1
ATOM 1409 C CA . TRP A 1 189 ? 11.671 14.004 -16.993 1.00 35.97 189 TRP A CA 1
ATOM 1410 C C . TRP A 1 189 ? 10.839 14.170 -18.255 1.00 35.97 189 TRP A C 1
ATOM 1412 O O . TRP A 1 189 ? 9.845 13.416 -18.387 1.00 35.97 189 TRP A O 1
#

Radius of gyration: 23.87 Å; chains: 1; bounding box: 67×74×70 Å

Organism: NCBI:txid34458

Secondary structure (DSSP, 8-state):
-------------------PPPP--S-----TT--TT-----S-----------------S----EEEEEEE-SS--TT-BGGGSTTHHHHHHH-TT--BGGGSTTTT-EEEETT--TTSTTTT-EEEEE-TTSPPEEEEEEEE-SSEEE-HHHHHHHHTTHHHHHSEEEEEEEEE-GGGGTPPP----

pLDDT: mean 76.39, std 24.9, range [33.03, 98.38]

Sequence (189 aa):
MQFSKLFTAIVAASATFAMAAPTEDGYDQPNKSDCGKCGDYGHNGTDHGHNGGDYGHGGSDGKWGQKVRVGHSLNLWPNTPLGSLACANTFNKKFPQFHTLGDLPTAPFYGEAPGAVDRSGKCGACWKIQYEDKEPVYMIAVDNAAIFQLGKHGLAKLTGRKGFEKGSVSAKATEVSPEHCQLPSSKQW

Foldseek 3Di:
DDDDDDDDDDDDDDDDDDPDDDDPPDDDDPPPPPVPDPDDPDDDDDDPDDDDDCPDDDDPDDDFFDWFKEFADPQLDQAAFLCVAQQNVVCCPQPVVGGGCVSFLLPPAAWAAAPCGYPDPQQQWWKWKADDPAHTGIYGHRHHDPTIHTHPVRQCRRPNCVRVVVRIDTIGIDGDDSVVRPRPDRDDD

InterPro domains:
  IPR010829 Eliciting plant response-like/Cerato-platanin [PF07249] (78-183)
  IPR010829 Eliciting plant response-like/Cerato-platanin [cd22778] (78-181)
  IPR036908 RlpA-like domain superfamily [G3DSA:2.40.40.10] (77-184)